Protein AF-A0A7J6PU24-F1 (afdb_monomer)

Secondary structure (DSSP, 8-state):
-EE---TTSTTSTT--BSBPPPPHHHHHHHHHH-TT-EE--BSEEEEEE-TTPPEEPTTS-EESEEEEEEEE-SSHHHHHHHH-SS--GGGTS-SSHHHHHHHHHHHHHHHHHHHTBS--S-TTTS-B-GGGGGGSB-SS--SEEEEE-SSS-TT-EEEETTEEEEE---GGGG-STTS-EEEEEEETTTTEEEEEEE----

pLDDT: mean 81.61, std 10.87, range [47.28, 94.06]

InterPro domains:
  IPR007185 DNA polymerase alpha/delta/epsilon, subunit B [PF04042] (1-149)
  IPR016266 DNA polymerase epsilon, subunit B [PTHR12708] (1-192)

Mean predicted aligned error: 7.75 Å

Radius of gyration: 17.92 Å; Cα contacts (8 Å, |Δi|>4): 345; chains: 1; bounding box: 47×49×43 Å

Organism: Perkinsus olseni (NCBI:txid32597)

Sequence (202 aa):
LVFVPGPEDPAGVGGLLPIPALGDYLTQGIAKKYKGVHMCSNPVRIRMDLGGQVVEEEDGGLSNKADFIAFRSPDVCRKLYSNCIVRQLESADAATREERQRATNREFFRAISRQGHLCPVSQETQPVVWGLDHILQLYSPPNAVFICDHSVTPHEELLDDDMVFCSTGEFKRSLTDDEGFPFYVYRPFARDYRYCVERSNV

Foldseek 3Di:
DEDEDACPDPQNPPQEPFGAFDDCVVCVVVCVVDPPYHGGIAWDKDKDFQPPDWAQDPVRDTDRIAIEIEHHYAALLVQCVVPDPDDDCQLVPDPDPVSSLLVSVQVVVVVCVVVQFQRPHDCVSGNYDPVCRVVRGCVDPGQEYEYAYASHDAPDWDDDNNYTYGYPYDQPPVPPQPFAGWDWDQDRRVSDIDIDGDHPPD

Structure (mmCIF, N/CA/C/O backbone):
data_AF-A0A7J6PU24-F1
#
_entry.id   AF-A0A7J6PU24-F1
#
loop_
_atom_site.group_PDB
_atom_site.id
_atom_site.type_symbol
_atom_site.label_atom_id
_atom_site.label_alt_id
_atom_site.label_comp_id
_atom_site.label_asym_id
_atom_site.label_entity_id
_atom_site.label_seq_id
_atom_site.pdbx_PDB_ins_code
_atom_site.Cartn_x
_atom_site.Cartn_y
_atom_site.Cartn_z
_atom_site.occupancy
_atom_site.B_iso_or_equiv
_atom_site.auth_seq_id
_atom_site.auth_comp_id
_atom_site.auth_asym_id
_atom_site.auth_atom_id
_atom_site.pdbx_PDB_model_num
ATOM 1 N N . LEU A 1 1 ? -15.662 5.325 3.962 1.00 90.44 1 LEU A N 1
ATOM 2 C CA . LEU A 1 1 ? -14.430 6.027 3.530 1.00 90.44 1 LEU A CA 1
ATOM 3 C C . LEU A 1 1 ? -13.278 5.523 4.378 1.00 90.44 1 LEU A C 1
ATOM 5 O O . LEU A 1 1 ? -13.417 5.516 5.595 1.00 90.44 1 LEU A O 1
ATOM 9 N N . VAL A 1 2 ? -12.188 5.085 3.756 1.00 92.44 2 VAL A N 1
ATOM 10 C CA . VAL A 1 2 ? -10.989 4.614 4.461 1.00 92.44 2 VAL A CA 1
ATOM 11 C C . VAL A 1 2 ? -9.854 5.573 4.136 1.00 92.44 2 VAL A C 1
ATOM 13 O O . VAL A 1 2 ? -9.600 5.837 2.965 1.00 92.44 2 VAL A O 1
ATOM 16 N N . PHE A 1 3 ? -9.211 6.114 5.165 1.00 92.75 3 PHE A N 1
ATOM 17 C CA . PHE A 1 3 ? -8.049 6.982 5.023 1.00 92.75 3 PHE A CA 1
ATOM 18 C C . PHE A 1 3 ? -6.797 6.198 5.398 1.00 92.75 3 PHE A C 1
ATOM 20 O O . PHE A 1 3 ? -6.715 5.648 6.498 1.00 92.75 3 PHE A O 1
ATOM 27 N N . VAL A 1 4 ? -5.842 6.162 4.471 1.00 92.88 4 VAL A N 1
ATOM 28 C CA . VAL A 1 4 ? -4.542 5.508 4.635 1.00 92.88 4 VAL A CA 1
ATOM 29 C C . VAL A 1 4 ? -3.474 6.602 4.639 1.00 92.88 4 VAL A C 1
ATOM 31 O O . VAL A 1 4 ? -3.382 7.334 3.652 1.00 92.88 4 VAL A O 1
ATOM 34 N N . PRO A 1 5 ? -2.702 6.756 5.727 1.00 92.88 5 PRO A N 1
ATOM 35 C CA . PRO A 1 5 ? -1.700 7.805 5.836 1.00 92.88 5 PRO A CA 1
ATOM 36 C C . PRO A 1 5 ? -0.516 7.533 4.909 1.00 92.88 5 PRO A C 1
ATOM 38 O O . PRO A 1 5 ? -0.046 6.400 4.770 1.00 92.88 5 PRO A O 1
ATOM 41 N N . GLY A 1 6 ? -0.018 8.593 4.289 1.00 89.25 6 GLY A N 1
ATOM 42 C CA . GLY A 1 6 ? 1.211 8.588 3.522 1.00 89.25 6 GLY A CA 1
ATOM 43 C C . GLY A 1 6 ? 2.463 8.796 4.384 1.00 89.25 6 GLY A C 1
ATOM 44 O O . GLY A 1 6 ? 2.385 9.161 5.555 1.00 89.25 6 GLY A O 1
ATOM 45 N N . PRO A 1 7 ? 3.646 8.603 3.788 1.00 86.62 7 PRO A N 1
ATOM 46 C CA . PRO A 1 7 ? 4.937 8.845 4.440 1.00 86.62 7 PRO A CA 1
ATOM 47 C C . PRO A 1 7 ? 5.204 10.328 4.740 1.00 86.62 7 PRO A C 1
ATOM 49 O O . PRO A 1 7 ? 5.959 10.642 5.652 1.00 86.62 7 PRO A O 1
ATOM 52 N N . GLU A 1 8 ? 4.591 11.240 3.983 1.00 87.69 8 GLU A N 1
ATOM 53 C CA . GLU A 1 8 ? 4.717 12.692 4.177 1.00 87.69 8 GLU A CA 1
ATOM 54 C C . GLU A 1 8 ? 3.701 13.250 5.187 1.00 87.69 8 GLU A C 1
ATOM 56 O O . GLU A 1 8 ? 3.736 14.436 5.516 1.00 87.69 8 GLU A O 1
ATOM 61 N N . ASP A 1 9 ? 2.794 12.410 5.692 1.00 89.44 9 ASP A N 1
ATOM 62 C CA . ASP A 1 9 ? 1.803 12.826 6.678 1.00 89.44 9 ASP A CA 1
ATOM 63 C C . ASP A 1 9 ? 2.418 12.916 8.088 1.00 89.44 9 ASP A C 1
ATOM 65 O O . ASP A 1 9 ? 3.408 12.240 8.381 1.00 89.44 9 ASP A O 1
ATOM 69 N N . PRO A 1 10 ? 1.811 13.674 9.027 1.00 86.31 10 PRO A N 1
ATOM 70 C CA . PRO A 1 10 ? 2.337 13.844 10.388 1.00 86.31 10 PRO A CA 1
ATOM 71 C C . PRO A 1 10 ? 2.569 12.535 11.158 1.00 86.31 10 PRO A C 1
ATOM 73 O O . PRO A 1 10 ? 3.414 12.485 12.047 1.00 86.31 10 PRO A O 1
ATOM 76 N N . ALA A 1 11 ? 1.825 11.478 10.826 1.00 81.94 11 ALA A N 1
ATOM 77 C CA . ALA A 1 11 ? 1.994 10.149 11.410 1.00 81.94 11 ALA A CA 1
ATOM 78 C C . ALA A 1 11 ? 3.189 9.371 10.823 1.00 81.94 11 ALA A C 1
ATOM 80 O O . ALA A 1 11 ? 3.696 8.463 11.475 1.00 81.94 11 ALA A O 1
ATOM 81 N N . GLY A 1 12 ? 3.631 9.714 9.608 1.00 76.00 12 GLY A N 1
ATOM 82 C CA . GLY A 1 12 ? 4.695 9.041 8.854 1.00 76.00 12 GLY A CA 1
ATOM 83 C C . GLY A 1 12 ? 6.089 9.646 9.031 1.00 76.00 12 GLY A C 1
ATOM 84 O O . GLY A 1 12 ? 7.035 9.216 8.367 1.00 76.00 12 GLY A O 1
ATOM 85 N N . VAL A 1 13 ? 6.243 10.633 9.923 1.00 72.88 13 VAL A N 1
ATOM 86 C CA . VAL A 1 13 ? 7.524 11.310 10.164 1.00 72.88 13 VAL A CA 1
ATOM 87 C C . VAL A 1 13 ? 8.593 10.290 10.568 1.00 72.88 13 VAL A C 1
ATOM 89 O O . VAL A 1 13 ? 8.440 9.550 11.536 1.00 72.88 13 VAL A O 1
ATOM 92 N N . GLY A 1 14 ? 9.695 10.263 9.814 1.00 75.38 14 GLY A N 1
ATOM 93 C CA . GLY A 1 14 ? 10.808 9.330 10.020 1.00 75.38 14 GLY A CA 1
ATOM 94 C C . GLY A 1 14 ? 10.776 8.092 9.123 1.00 75.38 14 GLY A C 1
ATOM 95 O O . GLY A 1 14 ? 11.710 7.297 9.176 1.00 75.38 14 GLY A O 1
ATOM 96 N N . GLY A 1 15 ? 9.748 7.929 8.280 1.00 82.88 15 GLY A N 1
ATOM 97 C CA . GLY A 1 15 ? 9.705 6.860 7.282 1.00 82.88 15 GLY A CA 1
ATOM 98 C C . GLY A 1 15 ? 9.691 5.454 7.884 1.00 82.88 15 GLY A C 1
ATOM 99 O O . GLY A 1 15 ? 10.123 4.521 7.222 1.00 82.88 15 GLY A O 1
ATOM 100 N N . LEU A 1 16 ? 9.229 5.300 9.126 1.00 89.44 16 LEU A N 1
ATOM 101 C CA . LEU A 1 16 ? 9.053 4.008 9.786 1.00 89.44 16 LEU A CA 1
ATOM 102 C C . LEU A 1 16 ? 7.782 3.327 9.275 1.00 89.44 16 LEU A C 1
ATOM 104 O O . LEU A 1 16 ? 6.726 3.952 9.197 1.00 89.44 16 LEU A O 1
ATOM 108 N N . LEU A 1 17 ? 7.873 2.035 8.965 1.00 91.31 17 LEU A N 1
ATOM 109 C CA . LEU A 1 17 ? 6.707 1.196 8.684 1.00 91.31 17 LEU A CA 1
ATOM 110 C C . LEU A 1 17 ? 6.463 0.223 9.846 1.00 91.31 17 LEU A C 1
ATOM 112 O O . LEU A 1 17 ? 7.430 -0.270 10.426 1.00 91.31 17 LEU A O 1
ATOM 116 N N . PRO A 1 18 ? 5.210 -0.128 10.169 1.00 92.94 18 PRO A N 1
ATOM 117 C CA . PRO A 1 18 ? 3.952 0.463 9.698 1.00 92.94 18 PRO A CA 1
ATOM 118 C C . PRO A 1 18 ? 3.706 1.881 10.238 1.00 92.94 18 PRO A C 1
ATOM 120 O O . PRO A 1 18 ? 4.093 2.200 11.362 1.00 92.94 18 PRO A O 1
ATOM 123 N N . ILE A 1 19 ? 3.013 2.716 9.462 1.00 92.62 19 ILE A N 1
ATOM 124 C CA . ILE A 1 19 ? 2.616 4.070 9.879 1.00 92.62 19 ILE A CA 1
ATOM 125 C C . ILE A 1 19 ? 1.289 3.976 10.649 1.00 92.62 19 ILE A C 1
ATOM 127 O O . ILE A 1 19 ? 0.338 3.365 10.144 1.00 92.62 19 ILE A O 1
ATOM 131 N N . PRO A 1 20 ? 1.184 4.563 11.856 1.00 92.06 20 PRO A N 1
ATOM 132 C CA . PRO A 1 20 ? -0.056 4.564 12.623 1.00 92.06 20 PRO A CA 1
ATOM 133 C C . PRO A 1 20 ? -1.130 5.437 11.963 1.00 92.06 20 PRO A C 1
ATOM 135 O O . PRO A 1 20 ? -0.840 6.304 11.142 1.00 92.06 20 PRO A O 1
ATOM 138 N N . ALA A 1 21 ? -2.388 5.234 12.354 1.00 93.00 21 ALA A N 1
ATOM 139 C CA . ALA A 1 21 ? -3.483 6.084 11.899 1.00 93.00 21 ALA A CA 1
ATOM 140 C C . ALA A 1 21 ? -3.281 7.551 12.315 1.00 93.00 21 ALA A C 1
ATOM 142 O O . ALA A 1 21 ? -2.662 7.853 13.338 1.00 93.00 21 ALA A O 1
ATOM 143 N N . LEU A 1 22 ? -3.847 8.469 11.530 1.00 91.88 22 LEU A N 1
ATOM 144 C CA . LEU A 1 22 ? -3.848 9.892 11.862 1.00 91.88 22 LEU A CA 1
ATOM 145 C C . LEU A 1 22 ? -4.565 10.131 13.196 1.00 91.88 22 LEU A C 1
ATOM 147 O O . LEU A 1 22 ? -5.668 9.631 13.416 1.00 91.88 22 LEU A O 1
ATOM 151 N N . GLY A 1 23 ? -3.939 10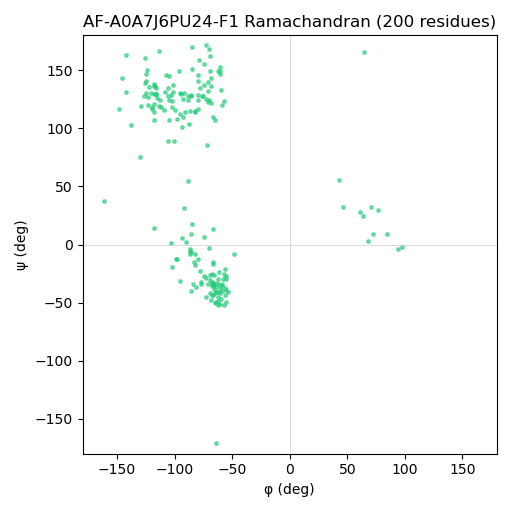.926 14.065 1.00 89.81 23 GLY A N 1
ATOM 152 C CA . GLY A 1 23 ? -4.465 11.207 15.396 1.00 89.81 23 GLY A CA 1
ATOM 153 C C . GLY A 1 23 ? -5.812 11.931 15.370 1.00 89.81 23 GLY A C 1
ATOM 154 O O . GLY A 1 23 ? -6.079 12.760 14.496 1.00 89.81 23 GLY A O 1
ATOM 155 N N . ASP A 1 24 ? -6.630 11.669 16.391 1.00 89.12 24 ASP A N 1
ATOM 156 C CA . ASP A 1 24 ? -7.993 12.201 16.511 1.00 89.12 24 ASP A CA 1
ATOM 157 C C . ASP A 1 24 ? -8.060 13.726 16.422 1.00 89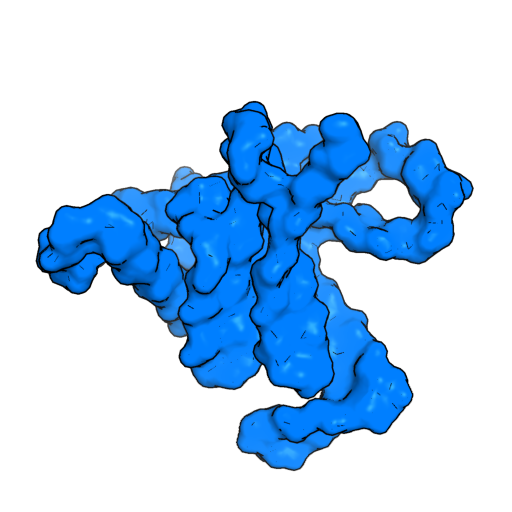.12 24 ASP A C 1
ATOM 159 O O . ASP A 1 24 ? -9.044 14.272 15.930 1.00 89.12 24 ASP A O 1
ATOM 163 N N . TYR A 1 25 ? -7.003 14.429 16.841 1.00 90.75 25 TYR A N 1
ATOM 164 C CA . TYR A 1 25 ? -6.944 15.889 16.774 1.00 90.75 25 TYR A CA 1
ATOM 165 C C . TYR A 1 25 ? -7.115 16.424 15.338 1.00 90.75 25 TYR A C 1
ATOM 167 O O . TYR A 1 25 ? -7.731 17.472 15.152 1.00 90.75 25 TYR A O 1
ATOM 175 N N . LEU A 1 26 ? -6.615 15.700 14.327 1.00 88.81 26 LEU A N 1
ATOM 176 C CA . LEU A 1 26 ? -6.752 16.063 12.911 1.00 88.81 26 LEU A CA 1
ATOM 177 C C . LEU A 1 26 ? -8.082 15.590 12.327 1.00 88.81 26 LEU A C 1
ATOM 179 O O . LEU A 1 26 ? -8.660 16.237 11.454 1.00 88.81 26 LEU A O 1
ATOM 183 N N . THR A 1 27 ? -8.567 14.442 12.788 1.00 90.25 27 THR A N 1
ATOM 184 C CA . THR A 1 27 ? -9.632 13.694 12.113 1.00 90.25 27 THR A CA 1
ATOM 185 C C . THR A 1 27 ? -11.012 13.950 12.720 1.00 90.25 27 THR A C 1
ATOM 187 O O . THR A 1 27 ? -12.025 13.668 12.073 1.00 90.25 27 THR A O 1
ATOM 190 N N . GLN A 1 28 ? -11.089 14.574 13.906 1.00 90.31 28 GLN A N 1
ATOM 191 C CA . GLN A 1 28 ? -12.338 14.793 14.645 1.00 90.31 28 GLN A CA 1
ATOM 192 C C . GLN A 1 28 ? -13.408 15.534 13.832 1.00 90.31 28 GLN A C 1
ATOM 194 O O . GLN A 1 28 ? -14.593 15.212 13.927 1.00 90.31 28 GLN A O 1
ATOM 199 N N . GLY A 1 29 ? -13.008 16.532 13.038 1.00 92.19 29 GLY A N 1
ATOM 200 C CA . GLY A 1 29 ? -13.936 17.309 12.212 1.00 92.19 29 GLY A CA 1
ATOM 201 C C . GLY A 1 29 ? -14.598 16.464 11.121 1.00 92.19 29 GLY A C 1
ATOM 202 O O . GLY A 1 29 ? -15.808 16.548 10.912 1.00 92.19 29 GLY A O 1
ATOM 203 N N . ILE A 1 30 ? -13.820 15.598 10.468 1.00 90.62 30 ILE A N 1
ATOM 204 C CA . ILE A 1 30 ? -14.295 14.708 9.400 1.00 90.62 30 ILE A CA 1
ATOM 205 C C . ILE A 1 30 ? -15.147 13.584 9.993 1.00 90.62 30 ILE A C 1
ATOM 207 O O . ILE A 1 30 ? -16.240 13.319 9.493 1.00 90.62 30 ILE A O 1
ATOM 211 N N . ALA A 1 31 ? -14.685 12.979 11.090 1.00 89.38 31 ALA A N 1
ATOM 212 C CA . ALA A 1 31 ? -15.388 11.901 11.780 1.00 89.38 31 ALA A CA 1
ATOM 213 C C . ALA A 1 31 ? -16.760 12.341 12.321 1.00 89.38 31 ALA A C 1
ATOM 215 O O . ALA A 1 31 ? -17.715 11.570 12.291 1.00 89.38 31 ALA A O 1
ATOM 216 N N . LYS A 1 32 ? -16.894 13.599 12.771 1.00 91.88 32 LYS A N 1
ATOM 217 C CA . LYS A 1 32 ? -18.187 14.169 13.190 1.00 91.88 32 LYS A CA 1
ATOM 218 C C . LYS A 1 32 ? -19.131 14.423 12.012 1.00 91.88 32 LYS A C 1
ATOM 220 O O . LYS A 1 32 ? -20.343 14.313 12.174 1.00 91.88 32 LYS A O 1
ATOM 225 N N . LYS A 1 33 ? -18.593 14.791 10.845 1.00 94.00 33 LYS A N 1
ATOM 226 C CA . LYS A 1 33 ? -19.387 15.176 9.669 1.00 94.00 33 LYS A CA 1
ATOM 227 C C . LYS A 1 33 ? -19.907 13.974 8.879 1.00 94.00 33 LYS A C 1
ATOM 229 O O . LYS A 1 33 ? -21.022 14.031 8.368 1.00 94.00 33 LYS A O 1
ATOM 234 N N . TYR A 1 34 ? -19.128 12.898 8.780 1.00 92.56 34 TYR A N 1
ATOM 235 C CA . TYR A 1 34 ? -19.460 11.741 7.950 1.00 92.56 34 TYR A CA 1
ATOM 236 C C . TYR A 1 34 ? -19.454 10.446 8.763 1.00 92.56 34 TYR A C 1
ATOM 238 O O . TYR A 1 34 ? -18.491 10.132 9.459 1.00 92.56 34 TYR A O 1
ATOM 246 N N . LYS A 1 35 ? -20.523 9.654 8.632 1.00 89.56 35 LYS A N 1
ATOM 247 C CA . LYS A 1 35 ? -20.597 8.302 9.204 1.00 89.56 35 LYS A CA 1
ATOM 248 C C . LYS A 1 35 ? -19.842 7.312 8.309 1.00 89.56 35 LYS A C 1
ATOM 250 O O . LYS A 1 35 ? -19.849 7.459 7.090 1.00 89.56 35 LYS A O 1
ATOM 255 N N . GLY A 1 36 ? -19.209 6.299 8.905 1.00 86.81 36 GLY A N 1
ATOM 256 C CA . GLY A 1 36 ? -18.465 5.271 8.158 1.00 86.81 36 GLY A CA 1
ATOM 257 C C . GLY A 1 36 ? -17.097 5.735 7.643 1.00 86.81 36 GLY A C 1
ATOM 258 O O . GLY A 1 36 ? -16.641 5.294 6.584 1.00 86.81 36 GLY A O 1
ATOM 259 N N . VAL A 1 37 ? -16.465 6.671 8.354 1.00 91.25 37 VAL A N 1
ATOM 260 C CA . VAL A 1 37 ? -15.078 7.082 8.126 1.00 91.25 37 VAL A CA 1
ATOM 261 C C . VAL A 1 37 ? -14.162 6.258 9.027 1.00 91.25 37 VAL A C 1
ATOM 263 O O . VAL A 1 37 ? -14.344 6.249 10.242 1.00 91.25 37 VAL A O 1
ATOM 266 N N . HIS A 1 38 ? -13.171 5.598 8.435 1.00 91.50 38 HIS A N 1
ATOM 267 C CA . HIS A 1 38 ? -12.167 4.810 9.141 1.00 91.50 38 HIS A CA 1
ATOM 268 C C . HIS A 1 38 ? -10.786 5.414 8.891 1.00 91.50 38 HIS A C 1
ATOM 270 O O . HIS A 1 38 ? -10.360 5.540 7.743 1.00 91.50 38 HIS A O 1
ATOM 276 N N . MET A 1 39 ? -10.112 5.811 9.968 1.00 93.06 39 MET A N 1
ATOM 277 C CA . MET A 1 39 ? -8.709 6.223 9.951 1.00 93.06 39 MET A CA 1
ATOM 278 C C . MET A 1 39 ? -7.876 4.977 10.226 1.00 93.06 39 MET A C 1
ATOM 280 O O . MET A 1 39 ? -7.994 4.390 11.301 1.00 93.06 39 MET A O 1
ATOM 284 N N . CYS A 1 40 ? -7.099 4.533 9.244 1.00 92.94 40 CYS A N 1
ATOM 285 C CA . CYS A 1 40 ? -6.376 3.267 9.305 1.00 92.94 40 CYS A CA 1
ATOM 286 C C . CYS A 1 40 ? -4.862 3.488 9.339 1.00 92.94 40 CYS A C 1
ATOM 288 O O . CYS A 1 40 ? -4.377 4.586 9.085 1.00 92.94 40 CYS A O 1
ATOM 290 N N . SER A 1 41 ? -4.121 2.435 9.677 1.00 92.88 41 SER A N 1
ATOM 291 C CA . SER A 1 41 ? -2.670 2.391 9.513 1.00 92.88 41 SER A CA 1
ATOM 292 C C . SER A 1 41 ? -2.286 2.254 8.040 1.00 92.88 41 SER A C 1
ATOM 294 O O . SER A 1 41 ? -3.127 1.991 7.180 1.00 92.88 41 SER A O 1
ATOM 296 N N . ASN A 1 42 ? -0.997 2.384 7.758 1.00 93.06 42 ASN A N 1
ATOM 297 C CA . ASN A 1 42 ? -0.422 2.029 6.472 1.00 93.06 42 ASN A CA 1
ATOM 298 C C . ASN A 1 42 ? 0.709 0.998 6.676 1.00 93.06 42 ASN A C 1
ATOM 300 O O . ASN A 1 42 ? 1.678 1.303 7.377 1.00 93.06 42 ASN A O 1
ATOM 304 N N . PRO A 1 43 ? 0.607 -0.209 6.094 1.00 93.69 43 PRO A N 1
ATOM 305 C CA . PRO A 1 43 ? -0.488 -0.686 5.242 1.00 93.69 43 PRO A CA 1
ATOM 306 C C . PRO A 1 43 ? -1.794 -0.921 6.019 1.00 93.69 43 PRO A C 1
ATOM 308 O O . PRO A 1 43 ? -1.823 -0.959 7.255 1.00 93.69 43 PRO A O 1
ATOM 311 N N . VAL A 1 44 ? -2.879 -1.113 5.269 1.00 93.25 44 VAL A N 1
ATOM 312 C CA . VAL A 1 44 ? -4.172 -1.573 5.786 1.00 93.25 44 VAL A CA 1
ATOM 313 C C . VAL A 1 44 ? -4.632 -2.806 5.015 1.00 93.25 44 VAL A C 1
ATOM 315 O O . VAL A 1 44 ? -4.529 -2.850 3.790 1.00 93.25 44 VAL A O 1
ATOM 318 N N . ARG A 1 45 ? -5.184 -3.789 5.733 1.00 92.50 45 ARG A N 1
ATOM 319 C CA . ARG A 1 45 ? -5.919 -4.915 5.150 1.00 92.50 45 ARG A CA 1
ATOM 320 C C . ARG A 1 45 ? -7.415 -4.680 5.326 1.00 92.50 45 ARG A C 1
ATOM 322 O O . ARG A 1 45 ? -7.889 -4.477 6.442 1.00 92.50 45 ARG A O 1
ATOM 329 N N . ILE A 1 46 ? -8.151 -4.689 4.225 1.00 91.38 46 ILE A N 1
ATOM 330 C CA . ILE A 1 46 ? -9.588 -4.437 4.169 1.00 91.38 46 ILE A CA 1
ATOM 331 C C . ILE A 1 46 ? -10.268 -5.740 3.778 1.00 91.38 46 ILE A C 1
ATOM 333 O O . ILE A 1 46 ? -10.036 -6.257 2.692 1.00 91.38 46 ILE A O 1
ATOM 337 N N . ARG A 1 47 ? -11.126 -6.247 4.659 1.00 89.75 47 ARG A N 1
ATOM 338 C CA . ARG A 1 47 ? -11.980 -7.403 4.388 1.00 89.75 47 ARG A CA 1
ATOM 339 C C . ARG A 1 47 ? -13.388 -6.923 4.088 1.00 89.75 47 ARG A C 1
ATOM 341 O O . ARG A 1 47 ? -14.022 -6.311 4.948 1.00 89.75 47 ARG A O 1
ATOM 348 N N . MET A 1 48 ? -13.868 -7.205 2.887 1.00 86.81 48 MET A N 1
ATOM 349 C CA . MET A 1 48 ? -15.206 -6.849 2.435 1.00 86.81 48 MET A CA 1
ATOM 350 C C . MET A 1 48 ? -16.074 -8.101 2.337 1.00 86.81 48 MET A C 1
ATOM 352 O O . MET A 1 48 ? -15.665 -9.099 1.753 1.00 86.81 48 MET A O 1
ATOM 356 N N . ASP A 1 49 ? -17.274 -8.044 2.911 1.00 84.94 49 ASP A N 1
ATOM 357 C CA . ASP A 1 49 ? -18.306 -9.059 2.698 1.00 84.94 49 ASP A CA 1
ATOM 358 C C . ASP A 1 49 ? -19.090 -8.707 1.427 1.00 84.94 49 ASP A C 1
ATOM 360 O O . ASP A 1 49 ? -19.552 -7.573 1.272 1.00 84.94 49 ASP A O 1
ATOM 364 N N . LEU A 1 50 ? -19.216 -9.666 0.513 1.00 81.00 50 LEU A N 1
ATOM 365 C CA . LEU A 1 50 ? -19.912 -9.517 -0.765 1.00 81.00 50 LEU A CA 1
ATOM 366 C C . LEU A 1 50 ? -21.425 -9.774 -0.650 1.00 81.00 50 LEU A C 1
ATOM 368 O O . LEU A 1 50 ? -22.127 -9.826 -1.658 1.00 81.00 50 LEU A O 1
ATOM 372 N N . GLY A 1 51 ? -21.959 -9.908 0.569 1.00 69.19 51 GLY A N 1
ATOM 373 C CA . GLY A 1 51 ? -23.403 -9.870 0.815 1.00 69.19 51 GLY A CA 1
ATOM 374 C C . GLY A 1 51 ? -24.152 -11.095 0.287 1.00 69.19 51 GLY A C 1
ATOM 375 O O . GLY A 1 51 ? -25.300 -10.980 -0.136 1.00 69.19 51 GLY A O 1
ATOM 376 N N . GLY A 1 52 ? -23.502 -12.263 0.299 1.00 65.12 52 GLY A N 1
ATOM 377 C CA . GLY A 1 52 ? -24.076 -13.541 -0.142 1.00 65.12 52 GLY A CA 1
ATOM 378 C C . GLY A 1 52 ? -23.796 -13.903 -1.602 1.00 65.12 52 GLY A C 1
ATOM 379 O O . GLY A 1 52 ? -24.140 -15.005 -2.024 1.00 65.12 52 GLY A O 1
ATOM 380 N N . GLN A 1 53 ? -23.144 -13.021 -2.363 1.00 59.59 53 GLN A N 1
ATOM 381 C CA . GLN A 1 53 ? -22.521 -13.403 -3.628 1.00 59.59 53 GLN A CA 1
ATOM 382 C C . GLN A 1 53 ? -21.232 -14.158 -3.330 1.00 59.59 53 GLN A C 1
ATOM 384 O O . GLN A 1 53 ? -20.404 -13.693 -2.546 1.00 59.59 53 GLN A O 1
ATOM 389 N N . VAL A 1 54 ? -21.094 -15.336 -3.929 1.00 63.34 54 VAL A N 1
ATOM 390 C CA . VAL A 1 54 ? -19.942 -16.196 -3.702 1.00 63.34 54 VAL A CA 1
ATOM 391 C C . VAL A 1 54 ? -18.999 -16.087 -4.885 1.00 63.34 54 VAL A C 1
ATOM 393 O O . VAL A 1 54 ? -19.434 -16.200 -6.031 1.00 63.34 54 VAL A O 1
ATOM 396 N N . VAL A 1 55 ? -17.732 -15.818 -4.594 1.00 66.31 55 VAL A N 1
ATOM 397 C CA . VAL A 1 55 ? -16.649 -15.849 -5.573 1.00 66.31 55 VAL A CA 1
ATOM 398 C C . VAL A 1 55 ? -16.001 -17.222 -5.465 1.00 66.31 55 VAL A C 1
ATOM 400 O O . VAL A 1 55 ? -15.712 -17.689 -4.360 1.00 66.31 55 VAL A O 1
ATOM 403 N N . GLU A 1 56 ? -15.830 -17.882 -6.606 1.00 65.06 56 GLU A N 1
ATOM 404 C CA . GLU A 1 56 ? -15.047 -19.111 -6.684 1.00 65.06 56 GLU A CA 1
ATOM 405 C C . GLU A 1 56 ? -13.568 -18.748 -6.498 1.00 65.06 56 GLU A C 1
ATOM 407 O O . GLU A 1 56 ? -13.029 -17.889 -7.200 1.00 65.06 56 GLU A O 1
ATOM 412 N N . GLU A 1 57 ? -12.936 -19.346 -5.495 1.00 67.12 57 GLU A N 1
ATOM 413 C CA . GLU A 1 57 ? -11.483 -19.345 -5.329 1.00 67.12 57 GLU A CA 1
ATOM 414 C C . GLU A 1 57 ? -10.886 -20.487 -6.166 1.00 67.12 57 GLU A C 1
ATOM 416 O O . GLU A 1 57 ? -11.541 -21.515 -6.367 1.00 67.12 57 GLU A O 1
ATOM 421 N N . GLU A 1 58 ? -9.646 -20.336 -6.644 1.00 59.91 58 GLU A N 1
ATOM 422 C CA . GLU A 1 58 ? -8.970 -21.360 -7.460 1.00 59.91 58 GLU A CA 1
ATOM 423 C C . GLU A 1 58 ? -8.862 -22.731 -6.763 1.00 59.91 58 GLU A C 1
ATOM 425 O O . GLU A 1 58 ? -8.893 -23.767 -7.428 1.00 59.91 58 GLU A O 1
ATOM 430 N N . ASP A 1 59 ? -8.866 -22.763 -5.426 1.00 62.94 59 ASP A N 1
ATOM 431 C CA . ASP A 1 59 ? -8.877 -23.994 -4.622 1.00 62.94 59 ASP A CA 1
ATOM 432 C C . ASP A 1 59 ? -10.246 -24.719 -4.603 1.00 62.94 59 ASP A C 1
ATOM 434 O O . ASP A 1 59 ? -10.449 -25.679 -3.852 1.00 62.94 59 ASP A O 1
ATOM 438 N N . GLY A 1 60 ? -11.226 -24.264 -5.395 1.00 61.78 60 GLY A N 1
ATOM 439 C CA . GLY A 1 60 ? -12.604 -24.774 -5.384 1.00 61.78 60 GLY A CA 1
ATOM 440 C C . GLY A 1 60 ? -13.395 -24.358 -4.137 1.00 61.78 60 GLY A C 1
ATOM 441 O O . GLY A 1 60 ? -14.497 -24.858 -3.891 1.00 61.78 60 GLY A O 1
ATOM 442 N N . GLY A 1 61 ? -12.825 -23.453 -3.338 1.00 64.69 61 GLY A N 1
ATOM 443 C CA . GLY A 1 61 ? -13.462 -22.821 -2.195 1.00 64.69 61 GLY A CA 1
ATOM 444 C C . GLY A 1 61 ? -14.477 -21.778 -2.647 1.00 64.69 61 GLY A C 1
ATOM 445 O O . GLY A 1 61 ? -14.236 -20.990 -3.555 1.00 64.69 61 GLY A O 1
ATOM 446 N N . LEU A 1 62 ? -15.637 -21.767 -2.002 1.00 66.81 62 LEU A N 1
ATOM 447 C CA . LEU A 1 62 ? -16.653 -20.744 -2.203 1.00 66.81 62 LEU A CA 1
ATOM 448 C C . LEU A 1 62 ? -16.499 -19.713 -1.079 1.00 66.81 62 LEU A C 1
ATOM 450 O O . LEU A 1 62 ? -16.816 -20.010 0.075 1.00 66.81 62 LEU A O 1
ATOM 454 N N . SER A 1 63 ? -15.999 -18.519 -1.406 1.00 71.88 63 SER A N 1
ATOM 455 C CA . SER A 1 63 ? -15.791 -17.446 -0.431 1.00 71.88 63 SER A CA 1
ATOM 456 C C . SER A 1 63 ? -16.670 -16.237 -0.726 1.00 71.88 63 SER A C 1
ATOM 458 O O . SER A 1 63 ? -16.731 -15.702 -1.831 1.00 71.88 63 SER A O 1
ATOM 460 N N . ASN A 1 64 ? -17.375 -15.784 0.306 1.00 78.25 64 ASN A N 1
ATOM 461 C CA . ASN A 1 64 ? -18.231 -14.598 0.275 1.00 78.25 64 ASN A CA 1
ATOM 462 C C . ASN A 1 64 ? -17.436 -13.339 0.662 1.00 78.25 64 ASN A C 1
ATOM 464 O O . ASN A 1 64 ? -18.012 -12.263 0.833 1.00 78.25 64 ASN A O 1
ATOM 468 N N . LYS A 1 65 ? -16.131 -13.482 0.911 1.00 82.06 65 LYS A N 1
ATOM 469 C CA . LYS A 1 65 ? -15.282 -12.436 1.471 1.00 82.06 65 LYS A CA 1
ATOM 470 C C . LYS A 1 65 ? -14.144 -12.156 0.514 1.00 82.06 65 LYS A C 1
ATOM 472 O O . LYS A 1 65 ? -13.513 -13.081 0.023 1.00 82.06 65 LYS A O 1
ATOM 477 N N . ALA A 1 66 ? -13.874 -10.877 0.309 1.00 85.56 66 ALA A N 1
ATOM 478 C CA . ALA A 1 66 ? -12.739 -10.432 -0.471 1.00 85.56 66 ALA A CA 1
ATOM 479 C C . ALA A 1 66 ? -11.794 -9.618 0.416 1.00 85.56 66 ALA A C 1
ATOM 481 O O . ALA A 1 66 ? -12.223 -8.700 1.125 1.00 85.56 66 ALA A O 1
ATOM 482 N N . ASP A 1 67 ? -10.518 -9.983 0.385 1.00 87.88 67 ASP A N 1
ATOM 483 C CA . ASP A 1 67 ? -9.458 -9.350 1.156 1.00 87.88 67 ASP A CA 1
ATOM 484 C C . ASP A 1 67 ? -8.584 -8.494 0.238 1.00 87.88 67 ASP A C 1
ATOM 486 O O . ASP A 1 67 ? -8.054 -8.961 -0.769 1.00 87.88 67 ASP A O 1
ATOM 490 N N . PHE A 1 68 ? -8.393 -7.238 0.628 1.00 90.06 68 PHE A N 1
ATOM 491 C CA . PHE A 1 68 ? -7.568 -6.272 -0.086 1.00 90.06 68 PHE A CA 1
ATOM 492 C C . PHE A 1 68 ? -6.495 -5.716 0.822 1.00 90.06 68 PHE A C 1
ATOM 494 O O . PHE A 1 68 ? -6.712 -5.548 2.023 1.00 90.06 68 PHE A O 1
ATOM 501 N N . ILE A 1 69 ? -5.363 -5.353 0.242 1.00 92.31 69 ILE A N 1
ATOM 502 C CA . ILE A 1 69 ? -4.321 -4.619 0.948 1.00 92.31 69 ILE A CA 1
ATOM 503 C C . ILE A 1 69 ? -4.092 -3.304 0.227 1.00 92.31 69 ILE A C 1
ATOM 505 O O . ILE A 1 69 ? -3.916 -3.288 -0.984 1.00 92.31 69 ILE A O 1
ATOM 509 N N . ALA A 1 70 ? -4.094 -2.203 0.971 1.00 92.31 70 ALA A N 1
ATOM 510 C CA . ALA A 1 70 ? -3.668 -0.910 0.463 1.00 92.31 70 ALA A CA 1
ATOM 511 C C . ALA A 1 70 ? -2.376 -0.506 1.168 1.00 92.31 70 ALA A C 1
ATOM 513 O O . ALA A 1 70 ? -2.310 -0.464 2.402 1.00 92.31 70 ALA A O 1
ATOM 514 N N . PHE A 1 71 ? -1.351 -0.222 0.374 1.00 92.38 71 PHE A N 1
ATOM 515 C CA . PHE A 1 71 ? -0.028 0.136 0.853 1.00 92.38 71 PHE A CA 1
ATOM 516 C C . PHE A 1 71 ? 0.448 1.411 0.171 1.00 92.38 71 PHE A C 1
ATOM 518 O O . PHE A 1 71 ? 0.593 1.470 -1.049 1.00 92.38 71 PHE A O 1
ATOM 525 N N . ARG A 1 72 ? 0.698 2.445 0.976 1.00 90.31 72 ARG A N 1
ATOM 526 C CA . ARG A 1 72 ? 1.158 3.750 0.507 1.00 90.31 72 ARG A CA 1
ATOM 527 C C . ARG A 1 72 ? 2.632 3.933 0.843 1.00 90.31 72 ARG A C 1
ATOM 529 O O . ARG A 1 72 ? 2.972 4.470 1.893 1.00 90.31 72 ARG A O 1
ATOM 536 N N . SER A 1 73 ? 3.521 3.508 -0.043 1.00 83.00 73 SER A N 1
ATOM 537 C CA . SER A 1 73 ? 4.956 3.760 0.102 1.00 83.00 73 SER A CA 1
ATOM 538 C C . SER A 1 73 ? 5.408 4.989 -0.687 1.00 83.00 73 SER A C 1
ATOM 540 O O . SER A 1 73 ? 4.851 5.273 -1.745 1.00 83.00 73 SER A O 1
ATOM 542 N N . PRO A 1 74 ? 6.435 5.720 -0.219 1.00 75.62 74 PRO A N 1
ATOM 543 C CA . PRO A 1 74 ? 7.018 6.802 -1.006 1.00 75.62 74 PRO A CA 1
ATOM 544 C C . PRO A 1 74 ? 7.762 6.270 -2.236 1.00 75.62 74 PRO A C 1
ATOM 546 O O . PRO A 1 74 ? 7.587 6.809 -3.324 1.00 75.62 74 PRO A O 1
ATOM 549 N N . ASP A 1 75 ? 8.611 5.256 -2.042 1.00 85.12 75 ASP A N 1
ATOM 550 C CA . ASP A 1 75 ? 9.632 4.863 -3.016 1.00 85.12 75 ASP A CA 1
ATOM 551 C C . ASP A 1 75 ? 10.164 3.427 -2.803 1.00 85.12 75 ASP A C 1
ATOM 553 O O . ASP A 1 75 ? 11.357 3.163 -2.976 1.00 85.12 75 ASP A O 1
ATOM 557 N N . VAL A 1 76 ? 9.309 2.472 -2.417 1.00 87.19 76 VAL A N 1
ATOM 558 C CA . VAL A 1 76 ? 9.745 1.084 -2.145 1.00 87.19 76 VAL A CA 1
ATOM 559 C C . VAL A 1 76 ? 10.236 0.404 -3.420 1.00 87.19 76 VAL A C 1
ATOM 561 O O . VAL A 1 76 ? 11.256 -0.286 -3.378 1.00 87.19 76 VAL A O 1
ATOM 564 N N . CYS A 1 77 ? 9.594 0.657 -4.564 1.00 87.81 77 CYS A N 1
ATOM 565 C CA . CYS A 1 77 ? 10.075 0.149 -5.850 1.00 87.81 77 CYS A CA 1
ATOM 566 C C . CYS A 1 77 ? 11.486 0.684 -6.151 1.00 87.81 77 CYS A C 1
ATOM 568 O O . CYS A 1 77 ? 12.423 -0.092 -6.350 1.00 87.81 77 CYS A O 1
ATOM 570 N N . ARG A 1 78 ? 11.699 2.003 -6.057 1.00 88.31 78 ARG A N 1
ATOM 571 C CA . ARG A 1 78 ? 13.031 2.611 -6.234 1.00 88.31 78 ARG A CA 1
ATOM 572 C C . ARG A 1 78 ? 14.082 2.034 -5.274 1.00 88.31 78 ARG A C 1
ATOM 574 O O . ARG A 1 78 ? 15.199 1.763 -5.713 1.00 88.31 78 ARG A O 1
ATOM 581 N N . LYS A 1 79 ? 13.740 1.853 -3.995 1.00 89.56 79 LYS A N 1
ATOM 582 C CA . LYS A 1 79 ? 14.629 1.290 -2.960 1.00 89.56 79 LYS A CA 1
ATOM 583 C C . LYS A 1 79 ? 15.013 -0.157 -3.235 1.00 89.56 79 LYS A C 1
ATOM 585 O O . LYS A 1 79 ? 16.151 -0.550 -2.974 1.00 89.56 79 LYS A O 1
ATOM 590 N N . LEU A 1 80 ? 14.088 -0.942 -3.780 1.00 88.81 80 LEU A N 1
ATOM 591 C CA . LEU A 1 80 ? 14.380 -2.293 -4.236 1.00 88.81 80 LEU A CA 1
ATOM 592 C C . LEU A 1 80 ? 15.416 -2.239 -5.366 1.00 88.81 80 LEU A C 1
ATOM 594 O O . LEU A 1 80 ? 16.486 -2.829 -5.246 1.00 88.81 80 LEU A O 1
ATOM 598 N N . TYR A 1 81 ? 15.162 -1.422 -6.392 1.00 85.62 81 TYR A N 1
ATOM 599 C CA . TYR A 1 81 ? 16.040 -1.286 -7.558 1.00 85.62 81 TYR A CA 1
ATOM 600 C C . TYR A 1 81 ? 17.433 -0.736 -7.262 1.00 85.62 81 TYR A C 1
ATOM 602 O O . TYR A 1 81 ? 18.397 -1.126 -7.926 1.00 85.62 81 TYR A O 1
ATOM 610 N N . SER A 1 82 ? 17.572 0.161 -6.282 1.00 85.88 82 SER A N 1
ATOM 611 C CA . SER A 1 82 ? 18.889 0.653 -5.866 1.00 85.88 82 SER A CA 1
ATOM 612 C C . SER A 1 82 ? 19.729 -0.416 -5.168 1.00 85.88 82 SER A C 1
ATOM 614 O O . SER A 1 82 ? 20.952 -0.341 -5.231 1.00 85.88 82 SER A O 1
ATOM 616 N N . ASN A 1 83 ? 19.083 -1.408 -4.548 1.00 87.50 83 ASN A N 1
ATOM 617 C CA . ASN A 1 83 ? 19.725 -2.491 -3.801 1.00 87.50 83 ASN A CA 1
ATOM 618 C C . ASN A 1 83 ? 19.767 -3.826 -4.568 1.00 87.50 83 ASN A C 1
ATOM 620 O O . ASN A 1 83 ? 20.266 -4.825 -4.050 1.00 87.50 83 ASN A O 1
ATOM 624 N N . CYS A 1 84 ? 19.266 -3.870 -5.804 1.00 84.12 84 CYS A N 1
ATOM 625 C CA . CYS A 1 84 ? 19.379 -5.049 -6.653 1.00 84.12 84 CYS A CA 1
ATOM 626 C C . CYS A 1 84 ? 20.839 -5.276 -7.076 1.00 84.12 84 CYS A C 1
ATOM 628 O O . CYS A 1 84 ? 21.436 -4.436 -7.749 1.00 84.12 84 CYS A O 1
ATOM 630 N N . ILE A 1 85 ? 21.387 -6.452 -6.750 1.00 84.25 85 ILE A N 1
ATOM 631 C CA . ILE A 1 85 ? 22.730 -6.879 -7.188 1.00 84.25 85 ILE A CA 1
ATOM 632 C C . ILE A 1 85 ? 22.759 -7.078 -8.709 1.00 84.25 85 ILE A C 1
ATOM 634 O O . ILE A 1 85 ? 23.690 -6.650 -9.388 1.00 84.25 85 ILE A O 1
ATOM 638 N N . VAL A 1 86 ? 21.721 -7.722 -9.246 1.00 82.44 86 VAL A N 1
ATOM 639 C CA . VAL A 1 86 ? 21.575 -7.994 -10.676 1.00 82.44 86 VAL A CA 1
ATOM 640 C C . VAL A 1 86 ? 20.459 -7.114 -11.214 1.00 82.44 86 VAL A C 1
ATOM 642 O O . VAL A 1 86 ? 19.299 -7.272 -10.835 1.00 82.44 86 VAL A O 1
ATOM 645 N N . ARG A 1 87 ? 20.798 -6.188 -12.113 1.00 70.75 87 ARG A N 1
ATOM 646 C CA . ARG A 1 87 ? 19.788 -5.487 -12.913 1.00 70.75 87 ARG A CA 1
ATOM 647 C C . ARG A 1 87 ? 19.367 -6.407 -14.049 1.00 70.75 87 ARG A C 1
ATOM 649 O O . ARG A 1 87 ? 20.220 -6.884 -14.793 1.00 70.75 87 ARG A O 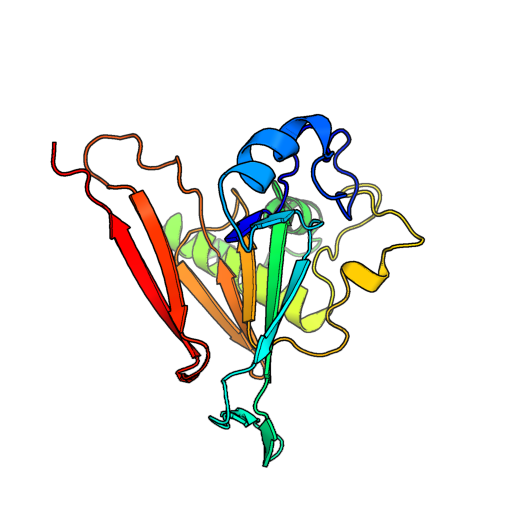1
ATOM 656 N N . GLN A 1 88 ? 18.071 -6.682 -14.158 1.00 67.06 88 GLN A N 1
ATOM 657 C CA . GLN A 1 88 ? 17.569 -7.582 -15.189 1.00 67.06 88 GLN A CA 1
ATOM 658 C C . GLN A 1 88 ? 17.716 -6.966 -16.588 1.00 67.06 88 GLN A C 1
ATOM 660 O O . GLN A 1 88 ? 17.408 -5.789 -16.799 1.00 67.06 88 GLN A O 1
ATOM 665 N N . LEU A 1 89 ? 18.177 -7.789 -17.534 1.00 59.03 89 LEU A N 1
ATOM 666 C CA . LEU A 1 89 ? 18.449 -7.435 -18.933 1.00 59.03 89 LEU A CA 1
ATOM 667 C C . LEU A 1 89 ? 17.195 -6.971 -19.689 1.00 59.03 89 LEU A C 1
ATOM 669 O O . LEU A 1 89 ? 17.299 -6.083 -20.526 1.00 59.03 89 LEU A O 1
ATOM 673 N N . GLU A 1 90 ? 16.006 -7.461 -19.319 1.00 62.91 90 GLU A N 1
ATOM 674 C CA . GLU A 1 90 ? 14.729 -7.042 -19.926 1.00 62.91 90 GLU A CA 1
ATOM 675 C C . GLU A 1 90 ? 14.487 -5.526 -19.792 1.00 62.91 90 GLU A C 1
ATOM 677 O O . GLU A 1 90 ? 13.900 -4.895 -20.666 1.00 62.91 90 GLU A O 1
ATOM 682 N N . SER A 1 91 ? 15.011 -4.905 -18.728 1.00 58.75 91 SER A N 1
ATOM 683 C CA . SER A 1 91 ? 14.965 -3.448 -18.542 1.00 58.75 91 SER A CA 1
ATOM 684 C C . SER A 1 91 ? 16.035 -2.682 -19.338 1.00 58.75 91 SER A C 1
ATOM 686 O O . SER A 1 91 ? 15.990 -1.453 -19.398 1.00 58.75 91 SER A O 1
ATOM 688 N N . ALA A 1 92 ? 17.037 -3.370 -19.889 1.00 61.53 92 ALA A N 1
ATOM 689 C CA . ALA A 1 92 ? 18.139 -2.782 -20.649 1.00 61.53 92 ALA A CA 1
ATOM 690 C C . ALA A 1 92 ? 17.886 -2.809 -22.164 1.00 61.53 92 ALA A C 1
ATOM 692 O O . ALA A 1 92 ? 18.309 -1.880 -22.849 1.00 61.53 92 ALA A O 1
ATOM 693 N N . ASP A 1 93 ? 17.157 -3.814 -22.654 1.00 66.62 93 ASP A N 1
ATOM 694 C CA . ASP A 1 93 ? 16.828 -3.984 -24.077 1.00 66.62 93 ASP A CA 1
ATOM 695 C C . ASP A 1 93 ? 15.621 -3.134 -24.535 1.00 66.62 93 ASP A C 1
ATOM 697 O O . ASP A 1 93 ? 15.337 -3.034 -25.729 1.00 66.62 93 ASP A O 1
ATOM 701 N N . ALA A 1 94 ? 14.911 -2.491 -23.600 1.00 73.25 94 ALA A N 1
ATOM 702 C CA . ALA A 1 94 ? 13.763 -1.633 -23.887 1.00 73.25 94 ALA A CA 1
ATOM 703 C C . ALA A 1 94 ? 14.179 -0.318 -24.577 1.00 73.25 94 ALA A C 1
ATOM 705 O O . ALA A 1 94 ? 14.975 0.459 -24.042 1.00 73.25 94 ALA A O 1
ATOM 706 N N . ALA A 1 95 ? 13.590 -0.039 -25.744 1.00 71.75 95 ALA A N 1
ATOM 707 C CA . ALA A 1 95 ? 13.901 1.146 -26.543 1.00 71.75 95 ALA A CA 1
ATOM 708 C C . ALA A 1 95 ? 13.260 2.426 -25.975 1.00 71.75 95 ALA A C 1
ATOM 710 O O . ALA A 1 95 ? 13.855 3.504 -26.052 1.00 71.75 95 ALA A O 1
ATOM 711 N N . THR A 1 96 ? 12.067 2.315 -25.376 1.00 83.88 96 THR A N 1
ATOM 712 C CA . THR A 1 96 ? 11.308 3.461 -24.851 1.00 83.88 96 THR A CA 1
ATOM 713 C C . THR A 1 96 ? 11.374 3.544 -23.323 1.00 83.88 96 THR A C 1
ATOM 715 O O . THR A 1 96 ? 11.343 2.536 -22.616 1.00 83.88 96 THR A O 1
ATOM 718 N N . ARG A 1 97 ? 11.397 4.769 -22.773 1.00 80.00 97 ARG A N 1
ATOM 719 C CA . ARG A 1 97 ? 11.383 5.008 -21.314 1.00 80.00 97 ARG A CA 1
ATOM 720 C C . ARG A 1 97 ? 10.178 4.360 -20.617 1.00 80.00 97 ARG A C 1
ATOM 722 O O . ARG A 1 97 ? 10.319 3.870 -19.501 1.00 80.00 97 ARG A O 1
ATOM 729 N N . GLU A 1 98 ? 9.020 4.362 -21.267 1.00 79.88 98 GLU A N 1
ATOM 730 C CA . GLU A 1 98 ? 7.781 3.775 -20.743 1.00 79.88 98 GLU A CA 1
ATOM 731 C C . GLU A 1 98 ? 7.840 2.247 -20.686 1.00 79.88 98 GLU A C 1
ATOM 733 O O . GLU A 1 98 ? 7.456 1.654 -19.685 1.00 79.88 98 GLU A O 1
ATOM 738 N N . GLU A 1 99 ? 8.386 1.603 -21.717 1.00 80.94 99 GLU A N 1
ATOM 739 C CA . GLU A 1 99 ? 8.567 0.146 -21.759 1.00 80.94 99 GLU A CA 1
ATOM 740 C C . GLU A 1 99 ? 9.537 -0.319 -20.675 1.00 80.94 99 GLU A C 1
ATOM 742 O O . GLU A 1 99 ? 9.289 -1.303 -19.979 1.00 80.94 99 GLU A O 1
ATOM 747 N N . ARG A 1 100 ? 10.612 0.449 -20.467 1.00 81.38 100 ARG A N 1
ATOM 748 C CA . ARG A 1 100 ? 11.559 0.200 -19.384 1.00 81.38 100 ARG A CA 1
ATOM 749 C C . ARG A 1 100 ? 10.891 0.285 -18.015 1.00 81.38 100 ARG A C 1
ATOM 751 O O . ARG A 1 100 ? 11.161 -0.547 -17.151 1.00 81.38 100 ARG A O 1
ATOM 758 N N . GLN A 1 101 ? 10.023 1.274 -17.818 1.00 80.00 101 GLN A N 1
ATOM 759 C CA . GLN A 1 101 ? 9.272 1.421 -16.576 1.00 80.00 101 GLN A CA 1
ATOM 760 C C . GLN A 1 101 ? 8.261 0.280 -16.388 1.00 80.00 101 GLN A C 1
ATOM 762 O O . GLN A 1 101 ? 8.134 -0.220 -15.274 1.00 80.00 101 GLN A O 1
ATOM 767 N N . ARG A 1 102 ? 7.639 -0.206 -17.469 1.00 81.88 102 ARG A N 1
ATOM 768 C CA . ARG A 1 102 ? 6.739 -1.367 -17.426 1.00 81.88 102 ARG A CA 1
ATOM 769 C C . ARG A 1 102 ? 7.428 -2.649 -16.985 1.00 81.88 102 ARG A C 1
ATOM 771 O O . ARG A 1 102 ? 6.974 -3.340 -16.077 1.00 81.88 102 ARG A O 1
ATOM 778 N N . ALA A 1 103 ? 8.580 -2.942 -17.584 1.00 83.06 103 ALA A N 1
ATOM 779 C CA . ALA A 1 103 ? 9.404 -4.068 -17.152 1.00 83.06 103 ALA A CA 1
ATOM 780 C C . ALA A 1 103 ? 9.807 -3.918 -15.674 1.00 83.06 103 ALA A C 1
ATOM 782 O O . ALA A 1 103 ? 9.756 -4.870 -14.901 1.00 83.06 103 ALA A O 1
ATOM 783 N N . THR A 1 104 ? 10.133 -2.690 -15.265 1.00 84.12 104 THR A N 1
ATOM 784 C CA . THR A 1 104 ? 10.514 -2.365 -13.887 1.00 84.12 104 THR A CA 1
ATOM 785 C C . THR A 1 104 ? 9.375 -2.649 -12.897 1.00 84.12 104 THR A C 1
ATOM 787 O O . THR A 1 104 ? 9.608 -3.272 -11.860 1.00 84.12 104 THR A O 1
ATOM 790 N N . ASN A 1 105 ? 8.128 -2.265 -13.172 1.00 86.38 105 ASN A N 1
ATOM 791 C CA . ASN A 1 105 ? 7.081 -2.541 -12.184 1.00 86.38 105 ASN A CA 1
ATOM 792 C C . ASN A 1 105 ? 6.638 -4.003 -12.198 1.00 86.38 105 ASN A C 1
ATOM 794 O O . ASN A 1 105 ? 6.347 -4.547 -11.136 1.00 86.38 105 ASN A O 1
ATOM 798 N N . ARG A 1 106 ? 6.656 -4.666 -13.360 1.00 85.88 106 ARG A N 1
ATOM 799 C CA . ARG A 1 106 ? 6.398 -6.109 -13.441 1.00 85.88 106 ARG A CA 1
ATOM 800 C C . ARG A 1 106 ? 7.343 -6.898 -12.539 1.00 85.88 106 ARG A C 1
ATOM 802 O O . ARG A 1 106 ? 6.895 -7.711 -11.735 1.00 85.88 106 ARG A O 1
ATOM 809 N N . G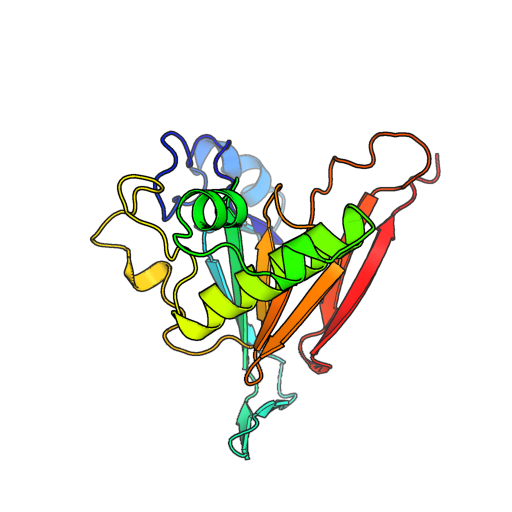LU A 1 107 ? 8.641 -6.627 -12.621 1.00 85.56 107 GLU A N 1
ATOM 810 C CA . GLU A 1 107 ? 9.623 -7.315 -11.780 1.00 85.56 107 GLU A CA 1
ATOM 811 C C . GLU A 1 107 ? 9.508 -6.924 -10.301 1.00 85.56 107 GLU A C 1
ATOM 813 O O . GLU A 1 107 ? 9.747 -7.749 -9.420 1.00 85.56 107 GLU A O 1
ATOM 818 N N . PHE A 1 108 ? 9.075 -5.696 -10.011 1.00 87.56 108 PHE A N 1
ATOM 819 C CA . PHE A 1 108 ? 8.768 -5.263 -8.650 1.00 87.56 108 PHE A CA 1
ATOM 820 C C . PHE A 1 108 ? 7.593 -6.043 -8.041 1.00 87.56 108 PHE A C 1
ATOM 822 O O . PHE A 1 108 ? 7.723 -6.581 -6.940 1.00 87.56 108 PHE A O 1
ATOM 829 N N . PHE A 1 109 ? 6.472 -6.162 -8.756 1.00 88.56 109 PHE A N 1
ATOM 830 C CA . PHE A 1 109 ? 5.321 -6.946 -8.300 1.00 88.56 109 PHE A CA 1
ATOM 831 C C . PHE A 1 109 ? 5.678 -8.421 -8.136 1.00 88.56 109 PHE A C 1
ATOM 833 O O . PHE A 1 109 ? 5.348 -9.027 -7.118 1.00 88.56 109 PHE A O 1
ATOM 840 N N . ARG A 1 110 ? 6.455 -8.968 -9.074 1.00 87.81 110 ARG A N 1
ATOM 841 C CA . ARG A 1 110 ? 6.964 -10.337 -8.995 1.00 87.81 110 ARG A CA 1
ATOM 842 C C . ARG A 1 110 ? 7.850 -10.558 -7.769 1.00 87.81 110 ARG A C 1
ATOM 844 O O . ARG A 1 110 ? 7.792 -11.621 -7.155 1.00 87.81 110 ARG A O 1
ATOM 851 N N . ALA A 1 111 ? 8.675 -9.576 -7.401 1.00 88.69 111 ALA A N 1
ATOM 852 C CA . ALA A 1 111 ? 9.500 -9.643 -6.198 1.00 88.69 111 ALA A CA 1
ATOM 853 C C . ALA A 1 111 ? 8.635 -9.678 -4.928 1.00 88.69 111 ALA A C 1
ATOM 855 O O . ALA A 1 111 ? 8.797 -10.592 -4.121 1.00 88.69 111 ALA A O 1
ATOM 856 N N . ILE A 1 112 ? 7.671 -8.757 -4.799 1.00 89.69 112 ILE A N 1
ATOM 857 C CA . ILE A 1 112 ? 6.746 -8.703 -3.654 1.00 89.69 112 ILE A CA 1
ATOM 858 C C . ILE A 1 112 ? 5.930 -9.990 -3.535 1.00 89.69 112 ILE A C 1
ATOM 860 O O . ILE A 1 112 ? 5.844 -10.548 -2.440 1.00 89.69 112 ILE A O 1
ATOM 864 N N . SER A 1 113 ? 5.372 -10.471 -4.649 1.00 88.62 113 SER A N 1
ATOM 865 C CA . SER A 1 113 ? 4.596 -11.712 -4.707 1.00 88.62 113 SER A CA 1
ATOM 866 C C . SER A 1 113 ? 5.422 -12.896 -4.195 1.00 88.62 113 SER A C 1
ATOM 868 O O . SER A 1 113 ? 5.049 -13.559 -3.229 1.00 88.62 113 SER A O 1
ATOM 870 N N . ARG A 1 114 ? 6.631 -13.084 -4.742 1.00 88.50 114 ARG A N 1
ATOM 871 C CA . ARG A 1 114 ? 7.525 -14.192 -4.368 1.00 88.50 114 ARG A CA 1
ATOM 872 C C . ARG A 1 114 ? 8.051 -14.117 -2.943 1.00 88.50 114 ARG A C 1
ATOM 874 O O . ARG A 1 114 ? 8.303 -15.150 -2.332 1.00 88.50 114 ARG A O 1
ATOM 881 N N . GLN A 1 115 ? 8.296 -12.912 -2.439 1.00 89.50 115 GLN A N 1
ATOM 882 C CA . GLN A 1 115 ? 8.808 -12.713 -1.084 1.00 89.50 115 GLN A CA 1
ATOM 883 C C . GLN A 1 115 ? 7.692 -12.750 -0.039 1.00 89.50 115 GLN A C 1
ATOM 885 O O . GLN A 1 115 ? 7.987 -12.924 1.142 1.00 89.50 115 GLN A O 1
ATOM 890 N N . GLY A 1 116 ? 6.430 -12.583 -0.446 1.00 89.81 116 GLY A N 1
ATOM 891 C CA . GLY A 1 116 ? 5.295 -12.536 0.470 1.00 89.81 116 GLY A CA 1
ATOM 892 C C . GLY A 1 116 ? 5.385 -11.374 1.463 1.00 89.81 116 GLY A C 1
ATOM 893 O O . GLY A 1 116 ? 4.884 -11.482 2.582 1.00 89.81 116 GLY A O 1
ATOM 894 N N . HIS A 1 117 ? 6.052 -10.277 1.093 1.00 91.75 117 HIS A N 1
ATOM 895 C CA . HIS A 1 117 ? 6.286 -9.124 1.962 1.00 91.75 117 HIS A CA 1
ATOM 896 C C . HIS A 1 117 ? 6.187 -7.819 1.169 1.00 91.75 117 HIS A C 1
ATOM 898 O O . HIS A 1 117 ? 6.820 -7.676 0.126 1.00 91.75 117 HIS A O 1
ATOM 904 N N . LEU A 1 118 ? 5.434 -6.839 1.679 1.00 90.25 118 LEU A N 1
ATOM 905 C CA . LEU A 1 118 ? 5.210 -5.548 1.008 1.00 90.25 118 LEU A CA 1
ATOM 906 C C . LEU A 1 118 ? 6.479 -4.694 0.884 1.00 90.25 118 LEU A C 1
ATOM 908 O O . LEU A 1 118 ? 6.579 -3.844 0.002 1.00 90.25 118 LEU A O 1
ATOM 912 N N . CYS A 1 119 ? 7.443 -4.895 1.783 1.00 90.81 119 CYS A N 1
ATOM 913 C CA . CYS A 1 119 ? 8.674 -4.114 1.846 1.00 90.81 119 CYS A CA 1
ATOM 914 C C . CYS A 1 119 ? 9.904 -5.032 1.924 1.00 90.81 119 CYS A C 1
ATOM 916 O O . CYS A 1 119 ? 10.475 -5.212 3.000 1.00 90.81 119 CYS A O 1
ATOM 918 N N . PRO A 1 120 ? 10.310 -5.676 0.822 1.00 89.88 120 PRO A N 1
ATOM 919 C CA . PRO A 1 120 ? 11.388 -6.656 0.835 1.00 89.88 120 PRO A CA 1
ATOM 920 C C . PRO A 1 120 ? 12.761 -6.003 0.620 1.00 89.88 120 PRO A C 1
ATOM 922 O O . PRO A 1 120 ? 13.520 -6.335 -0.290 1.00 89.88 120 PRO A O 1
ATOM 925 N N . VAL A 1 121 ? 13.071 -5.022 1.457 1.00 90.50 121 VAL A N 1
ATOM 926 C CA . VAL A 1 121 ? 14.345 -4.297 1.443 1.00 90.50 121 VAL A CA 1
ATOM 927 C C . VAL A 1 121 ? 14.980 -4.352 2.828 1.00 90.50 121 VAL A C 1
ATOM 929 O O . VAL A 1 121 ? 14.308 -4.617 3.822 1.00 90.50 121 VAL A O 1
ATOM 932 N N . SER A 1 122 ? 16.290 -4.109 2.898 1.00 90.56 122 SER A N 1
ATOM 933 C CA . SER A 1 122 ? 16.999 -4.058 4.179 1.00 90.56 122 SER A CA 1
ATOM 934 C C . SER A 1 122 ? 16.445 -2.948 5.077 1.00 90.56 122 SER A C 1
ATOM 936 O O . SER A 1 122 ? 16.090 -1.865 4.599 1.00 90.56 122 SER A O 1
ATOM 938 N N . GLN A 1 123 ? 16.462 -3.187 6.389 1.00 89.00 123 GLN A N 1
ATOM 939 C CA . GLN A 1 123 ? 16.026 -2.225 7.404 1.00 89.00 123 GLN A CA 1
ATOM 940 C C . GLN A 1 123 ? 16.855 -0.933 7.407 1.00 89.00 123 GLN A C 1
ATOM 942 O O . GLN A 1 123 ? 16.361 0.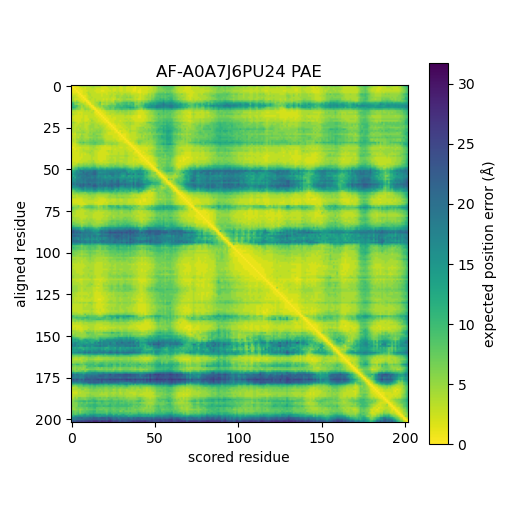111 7.819 1.00 89.00 123 GLN A O 1
ATOM 947 N N . GLU A 1 124 ? 18.093 -0.985 6.907 1.00 89.56 124 GLU A N 1
ATOM 948 C CA . GLU A 1 124 ? 18.934 0.204 6.719 1.00 89.56 124 GLU A CA 1
ATOM 949 C C . GLU A 1 124 ? 18.367 1.149 5.654 1.00 89.56 124 GLU A C 1
ATOM 951 O O . GLU A 1 124 ? 18.505 2.365 5.754 1.00 89.56 124 GLU A O 1
ATOM 956 N N . THR A 1 125 ? 17.724 0.592 4.623 1.00 90.50 125 THR A N 1
ATOM 957 C CA . THR A 1 125 ? 17.107 1.374 3.543 1.00 90.50 125 THR A CA 1
ATOM 958 C C . THR A 1 125 ? 15.688 1.803 3.900 1.00 90.50 125 THR A C 1
ATOM 960 O O . THR A 1 125 ? 15.278 2.920 3.581 1.00 90.50 125 THR A O 1
ATOM 963 N N . GLN A 1 126 ? 14.923 0.912 4.531 1.00 90.50 126 GLN A N 1
ATOM 964 C CA . GLN A 1 126 ? 13.554 1.174 4.954 1.00 90.50 126 GLN A CA 1
ATOM 965 C C . GLN A 1 126 ? 13.344 0.586 6.352 1.00 90.50 126 GLN A C 1
ATOM 967 O O . GLN A 1 126 ? 13.183 -0.629 6.481 1.00 90.50 126 GLN A O 1
ATOM 972 N N . PRO A 1 127 ? 13.350 1.416 7.406 1.00 91.19 127 PRO A N 1
ATOM 973 C CA . PRO A 1 127 ? 13.233 0.915 8.761 1.00 91.19 127 PRO A CA 1
ATOM 974 C C . PRO A 1 127 ? 11.809 0.413 9.016 1.00 91.19 127 PRO A C 1
ATOM 976 O O . PRO A 1 127 ? 10.815 1.088 8.729 1.00 91.19 127 PRO A O 1
ATOM 979 N N . VAL A 1 128 ? 11.726 -0.787 9.582 1.00 91.62 128 VAL A N 1
ATOM 980 C CA . VAL A 1 128 ? 10.475 -1.427 9.989 1.00 91.62 128 VAL A CA 1
ATOM 981 C C . VAL A 1 128 ? 10.498 -1.624 11.498 1.00 91.62 128 VAL A C 1
ATOM 983 O O . VAL A 1 128 ? 11.502 -2.053 12.069 1.00 91.62 128 VAL A O 1
ATOM 986 N N . VAL A 1 129 ? 9.383 -1.321 12.154 1.00 92.19 129 VAL A N 1
ATOM 987 C CA . VAL A 1 129 ? 9.180 -1.608 13.572 1.00 92.19 129 VAL A CA 1
ATOM 988 C C . VAL A 1 129 ? 9.122 -3.122 13.751 1.00 92.19 129 VAL A C 1
ATOM 990 O O . VAL A 1 129 ? 8.140 -3.754 13.373 1.00 92.19 129 VAL A O 1
ATOM 993 N N . TRP A 1 130 ? 10.151 -3.706 14.368 1.00 91.62 130 TRP A N 1
ATOM 994 C CA . TRP A 1 130 ? 10.310 -5.164 14.476 1.00 91.62 130 TRP A CA 1
ATOM 995 C C . TRP A 1 130 ? 9.091 -5.883 15.062 1.00 91.62 130 TRP A C 1
ATOM 997 O O . TRP A 1 130 ? 8.690 -6.929 14.564 1.00 91.62 130 TRP A O 1
ATOM 1007 N N . GLY A 1 131 ? 8.457 -5.309 16.090 1.00 94.06 131 GLY A N 1
ATOM 1008 C CA . GLY A 1 131 ? 7.262 -5.898 16.708 1.00 94.06 131 GLY A CA 1
ATOM 1009 C C . GLY A 1 131 ? 6.023 -5.919 15.801 1.00 94.06 131 GLY A C 1
ATOM 1010 O O . GLY A 1 131 ? 5.078 -6.655 16.077 1.00 94.06 131 GLY A O 1
ATOM 1011 N N . LEU A 1 132 ? 6.020 -5.133 14.722 1.00 93.00 132 LEU A N 1
ATOM 1012 C CA . LEU A 1 132 ? 4.900 -4.959 13.795 1.00 93.00 132 LEU A CA 1
ATOM 1013 C C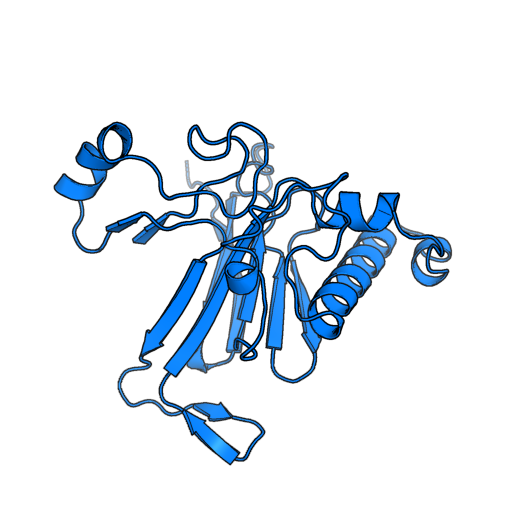 . LEU A 1 132 ? 5.234 -5.408 12.362 1.00 93.00 132 LEU A C 1
ATOM 1015 O O . LEU A 1 132 ? 4.473 -5.123 11.441 1.00 93.00 132 LEU A O 1
ATOM 1019 N N . ASP A 1 133 ? 6.334 -6.140 12.171 1.00 91.81 133 ASP A N 1
ATOM 1020 C CA . ASP A 1 133 ? 6.764 -6.650 10.860 1.00 91.81 133 ASP A CA 1
ATOM 1021 C C . ASP A 1 133 ? 5.706 -7.556 10.203 1.00 91.81 133 ASP A C 1
ATOM 1023 O O . ASP A 1 133 ? 5.427 -7.458 9.012 1.00 91.81 133 ASP A O 1
ATOM 1027 N N . HIS A 1 134 ? 4.996 -8.344 11.016 1.00 91.12 134 HIS A N 1
ATOM 1028 C CA . HIS A 1 134 ? 3.904 -9.220 10.580 1.00 91.12 134 HIS A CA 1
ATOM 1029 C C . HIS A 1 134 ? 2.767 -8.499 9.829 1.00 91.12 134 HIS A C 1
ATOM 1031 O O . HIS A 1 134 ? 2.016 -9.140 9.102 1.00 91.12 134 HIS A O 1
ATOM 1037 N N . ILE A 1 135 ? 2.622 -7.179 9.986 1.00 91.50 135 ILE A N 1
ATOM 1038 C CA . ILE A 1 135 ? 1.599 -6.383 9.290 1.00 91.50 135 ILE A CA 1
ATOM 1039 C C . ILE A 1 135 ? 1.957 -6.185 7.807 1.00 91.50 135 ILE A C 1
ATOM 1041 O O . ILE A 1 135 ? 1.071 -6.012 6.972 1.00 91.50 135 ILE A O 1
ATOM 1045 N N . LEU A 1 136 ? 3.248 -6.219 7.470 1.00 91.38 136 LEU A N 1
ATOM 1046 C CA . LEU A 1 136 ? 3.749 -6.082 6.102 1.00 91.38 136 LEU A CA 1
ATOM 1047 C C . LEU A 1 136 ? 3.797 -7.424 5.351 1.00 91.38 136 LEU A C 1
ATOM 1049 O O . LEU A 1 136 ? 4.048 -7.442 4.144 1.00 91.38 136 LEU A O 1
ATOM 1053 N N . GLN A 1 137 ? 3.555 -8.537 6.046 1.00 91.50 137 GLN A N 1
ATOM 1054 C CA . GLN A 1 137 ? 3.556 -9.883 5.480 1.00 91.50 137 GLN A CA 1
ATOM 1055 C C . GLN A 1 137 ? 2.240 -10.193 4.754 1.00 91.50 137 GLN A C 1
ATOM 1057 O O . GLN A 1 137 ? 1.145 -9.900 5.234 1.00 91.50 137 GLN A O 1
ATOM 1062 N N . LEU A 1 138 ? 2.346 -10.876 3.617 1.00 88.50 138 LEU A N 1
ATOM 1063 C CA . LEU A 1 138 ? 1.229 -11.341 2.791 1.00 88.50 138 LEU A CA 1
ATOM 1064 C C . LEU A 1 138 ? 0.790 -12.775 3.166 1.00 88.50 138 LEU A C 1
ATOM 1066 O O . LEU A 1 138 ? 0.320 -13.517 2.314 1.00 88.50 138 LEU A O 1
ATOM 1070 N N . TYR A 1 139 ? 0.918 -13.181 4.442 1.00 75.62 139 TYR A N 1
ATOM 1071 C CA . TYR A 1 139 ? 0.754 -14.575 4.926 1.00 75.62 139 TYR A CA 1
ATOM 1072 C C . TYR A 1 139 ? -0.682 -15.167 4.835 1.00 75.62 139 TYR A C 1
ATOM 1074 O O . TYR A 1 139 ? -1.007 -16.221 5.366 1.00 75.62 139 TYR A O 1
ATOM 1082 N N . SER A 1 140 ? -1.579 -14.518 4.114 1.00 78.81 140 SER A N 1
ATOM 1083 C CA . SER A 1 140 ? -2.750 -15.143 3.502 1.00 78.81 140 SER A CA 1
ATOM 1084 C C . SER A 1 140 ? -2.971 -14.328 2.235 1.00 78.81 140 SER A C 1
ATOM 1086 O O . SER A 1 140 ? -3.164 -13.112 2.385 1.00 78.81 140 SER A O 1
ATOM 1088 N N . PRO A 1 141 ? -2.855 -14.939 1.039 1.00 79.25 141 PRO A N 1
ATOM 1089 C CA . PRO A 1 141 ? -2.816 -14.198 -0.212 1.00 79.25 141 PRO A CA 1
ATOM 1090 C C . PRO A 1 141 ? -4.101 -13.369 -0.344 1.00 79.25 141 PRO A C 1
ATOM 1092 O O . PRO A 1 141 ? -5.198 -13.922 -0.247 1.00 79.25 141 PRO A O 1
ATOM 1095 N N . PRO A 1 142 ? -4.001 -12.034 -0.445 1.00 86.81 142 PRO A N 1
ATOM 1096 C CA . PRO A 1 142 ? -5.163 -11.185 -0.671 1.00 86.81 142 PRO A CA 1
ATOM 1097 C C . PRO A 1 142 ? -5.632 -11.302 -2.123 1.00 86.81 142 PRO A C 1
ATOM 1099 O O . PRO A 1 142 ? -4.833 -11.535 -3.020 1.00 86.81 142 PRO A O 1
ATOM 1102 N N . ASN A 1 143 ? -6.908 -11.029 -2.384 1.00 86.69 143 ASN A N 1
ATOM 1103 C CA . ASN A 1 143 ? -7.422 -11.011 -3.755 1.00 86.69 143 ASN A CA 1
ATOM 1104 C C . ASN A 1 143 ? -6.824 -9.858 -4.575 1.00 86.69 143 ASN A C 1
ATOM 1106 O O . ASN A 1 143 ? -6.618 -9.992 -5.778 1.00 86.69 143 ASN A O 1
ATOM 1110 N N . ALA A 1 144 ? -6.552 -8.714 -3.934 1.00 88.25 144 ALA A N 1
ATOM 1111 C CA . ALA A 1 144 ? -5.863 -7.605 -4.585 1.00 88.25 144 ALA A CA 1
ATOM 1112 C C . ALA A 1 144 ? -4.952 -6.818 -3.633 1.00 88.25 144 ALA A C 1
ATOM 1114 O O . ALA A 1 144 ? -5.289 -6.569 -2.469 1.00 88.25 144 ALA A O 1
ATOM 1115 N N . VAL A 1 145 ? -3.815 -6.369 -4.161 1.00 90.50 145 VAL A N 1
ATOM 1116 C CA . VAL A 1 145 ? -2.857 -5.488 -3.490 1.00 90.50 145 VAL A CA 1
ATOM 1117 C C . VAL A 1 145 ? -2.749 -4.185 -4.272 1.00 90.50 145 VAL A C 1
ATOM 1119 O O . VAL A 1 145 ? -2.241 -4.141 -5.391 1.00 90.50 145 VAL A O 1
ATOM 1122 N N . PHE A 1 146 ? -3.196 -3.101 -3.652 1.00 90.94 146 PHE A N 1
ATOM 1123 C CA . PHE A 1 146 ? -3.074 -1.747 -4.169 1.00 90.94 146 PHE A CA 1
ATOM 1124 C C . PHE A 1 146 ? -1.800 -1.115 -3.623 1.00 90.94 146 PHE A C 1
ATOM 1126 O O . PHE A 1 146 ? -1.705 -0.801 -2.433 1.00 90.94 146 PHE A O 1
ATOM 1133 N N . ILE A 1 147 ? -0.821 -0.929 -4.503 1.00 89.81 147 ILE A N 1
ATOM 1134 C CA . ILE A 1 147 ? 0.424 -0.237 -4.191 1.00 89.81 147 ILE A CA 1
ATOM 1135 C C . ILE A 1 147 ? 0.312 1.188 -4.719 1.00 89.81 147 ILE A C 1
ATOM 1137 O O . ILE A 1 147 ? 0.204 1.433 -5.919 1.00 89.81 147 ILE A O 1
ATOM 1141 N N . CYS A 1 148 ? 0.337 2.140 -3.798 1.00 86.75 148 CYS A N 1
ATOM 1142 C CA . CYS A 1 148 ? 0.327 3.558 -4.097 1.00 86.75 148 CYS A CA 1
ATOM 1143 C C . CYS A 1 148 ? 1.767 4.081 -3.965 1.00 86.75 148 CYS A C 1
ATOM 1145 O O . CYS A 1 148 ? 2.168 4.503 -2.879 1.00 86.75 148 CYS A O 1
ATOM 1147 N N . ASP A 1 149 ? 2.560 4.053 -5.033 1.00 83.88 149 ASP A N 1
ATOM 1148 C CA . ASP A 1 149 ? 3.957 4.518 -5.031 1.00 83.88 149 ASP A CA 1
ATOM 1149 C C . ASP A 1 149 ? 4.170 5.573 -6.133 1.00 83.88 149 ASP A C 1
ATOM 1151 O O . ASP A 1 149 ? 3.544 5.518 -7.188 1.00 83.88 149 ASP A O 1
ATOM 1155 N N . HIS A 1 150 ? 5.043 6.552 -5.885 1.00 79.25 150 HIS A N 1
ATOM 1156 C CA . HIS A 1 150 ? 5.408 7.595 -6.854 1.00 79.25 150 HIS A CA 1
ATOM 1157 C C . HIS A 1 150 ? 6.294 7.070 -7.989 1.00 79.25 150 HIS A C 1
ATOM 1159 O O . HIS A 1 150 ? 6.323 7.609 -9.096 1.00 79.25 150 HIS A O 1
ATOM 1165 N N . SER A 1 151 ? 7.076 6.035 -7.689 1.00 73.88 151 SER A N 1
ATOM 1166 C CA . SER A 1 151 ? 8.082 5.471 -8.586 1.00 73.88 151 SER A CA 1
ATOM 1167 C C . SER A 1 151 ? 7.530 4.432 -9.561 1.00 73.88 151 SER A C 1
ATOM 1169 O O . SER A 1 151 ? 8.255 4.003 -10.458 1.00 73.88 151 SER A O 1
ATOM 1171 N N . VAL A 1 152 ? 6.262 4.055 -9.406 1.00 73.69 152 VAL A N 1
ATOM 1172 C CA . VAL A 1 152 ? 5.580 3.034 -10.202 1.00 73.69 152 VAL A CA 1
ATOM 1173 C C . VAL A 1 152 ? 4.628 3.726 -11.174 1.00 73.69 152 VAL A C 1
ATOM 1175 O O . VAL A 1 152 ? 3.908 4.653 -10.797 1.00 73.69 152 VAL A O 1
ATOM 1178 N N . THR A 1 153 ? 4.620 3.311 -12.442 1.00 70.75 153 THR A N 1
ATOM 1179 C CA . THR A 1 153 ? 3.681 3.889 -13.412 1.00 70.75 153 THR A CA 1
ATOM 1180 C C . THR A 1 153 ? 2.244 3.480 -13.090 1.00 70.75 153 THR A C 1
ATOM 1182 O O . THR A 1 153 ? 2.001 2.356 -12.644 1.00 70.75 153 THR A O 1
ATOM 1185 N N . PRO A 1 154 ? 1.276 4.388 -13.291 1.00 66.88 154 PRO A N 1
ATOM 1186 C CA . PRO A 1 154 ? -0.137 4.038 -13.239 1.00 66.88 154 PRO A CA 1
ATOM 1187 C C . PRO A 1 154 ? -0.464 2.981 -14.313 1.00 66.88 154 PRO A C 1
ATOM 1189 O O . PRO A 1 154 ? 0.133 3.013 -15.387 1.00 66.88 154 PRO A O 1
ATOM 1192 N N . HIS A 1 155 ? -1.446 2.105 -14.053 1.00 61.31 155 HIS A N 1
ATOM 1193 C CA . HIS A 1 155 ? -2.015 1.103 -14.992 1.00 61.31 155 HIS A CA 1
ATOM 1194 C C . HIS A 1 155 ? -1.323 -0.241 -15.157 1.00 61.31 155 HIS A C 1
ATOM 1196 O O . HIS A 1 155 ? -1.734 -1.010 -16.025 1.00 61.31 155 HIS A O 1
ATOM 1202 N N . GLU A 1 156 ? -0.335 -0.567 -14.339 1.00 61.94 156 GLU A N 1
ATOM 1203 C CA . GLU A 1 156 ? 0.285 -1.882 -14.444 1.00 61.94 156 GLU A CA 1
ATOM 1204 C C . GLU A 1 156 ? -0.326 -2.879 -13.479 1.00 61.94 156 GLU A C 1
ATOM 1206 O O . GLU A 1 156 ? -0.468 -2.610 -12.282 1.00 61.94 156 GLU A O 1
ATOM 1211 N N . GLU A 1 157 ? -0.692 -4.014 -14.064 1.00 67.50 157 GLU A N 1
ATOM 1212 C CA . GLU A 1 157 ? -1.260 -5.164 -13.398 1.00 67.50 157 GLU A CA 1
ATOM 1213 C C . GLU A 1 157 ? -0.320 -6.350 -13.575 1.00 67.50 157 GLU A C 1
ATOM 1215 O O . GLU A 1 157 ? 0.200 -6.605 -14.667 1.00 67.50 157 GLU A O 1
ATOM 1220 N N . LEU A 1 158 ? -0.120 -7.076 -12.484 1.00 67.75 158 LEU A N 1
ATOM 1221 C CA . LEU A 1 158 ? 0.397 -8.429 -12.531 1.00 67.75 158 LEU A CA 1
ATOM 1222 C C . LEU A 1 158 ? -0.665 -9.334 -11.913 1.00 67.75 158 LEU A C 1
ATOM 1224 O O . LEU A 1 158 ? -0.987 -9.167 -10.735 1.00 67.75 158 LEU A O 1
ATOM 1228 N N . LEU A 1 159 ? -1.203 -10.254 -12.716 1.00 70.00 159 LEU A N 1
ATOM 1229 C CA . LEU A 1 159 ? -1.908 -11.423 -12.203 1.00 70.00 159 LEU A CA 1
ATOM 1230 C C . LEU A 1 159 ? -0.863 -12.512 -11.979 1.00 70.00 159 LEU A C 1
ATOM 1232 O O . LEU A 1 159 ? -0.385 -13.114 -12.940 1.00 70.00 159 LEU A O 1
ATOM 1236 N N . ASP A 1 160 ? -0.507 -12.725 -10.720 1.00 67.12 160 ASP A N 1
ATOM 1237 C CA . ASP A 1 160 ? 0.337 -13.832 -10.272 1.00 67.12 160 ASP A CA 1
ATOM 1238 C C . ASP A 1 160 ? -0.465 -14.611 -9.221 1.00 67.12 160 ASP A C 1
ATOM 1240 O O . ASP A 1 160 ? -0.933 -14.006 -8.257 1.00 67.12 160 ASP A O 1
ATOM 1244 N N . ASP A 1 161 ? -0.609 -15.929 -9.405 1.00 65.88 161 ASP A N 1
ATOM 1245 C CA . ASP A 1 161 ? -1.213 -16.865 -8.439 1.00 65.88 161 ASP A CA 1
ATOM 1246 C C . ASP A 1 161 ? -2.492 -16.315 -7.770 1.00 65.88 161 ASP A C 1
ATOM 1248 O O . ASP A 1 161 ? -2.579 -16.190 -6.547 1.00 65.88 161 ASP A O 1
ATOM 1252 N N . ASP A 1 162 ? -3.469 -15.926 -8.598 1.00 72.19 162 ASP A N 1
ATOM 1253 C CA . ASP A 1 162 ? -4.805 -15.467 -8.186 1.00 72.19 162 ASP A CA 1
ATOM 1254 C C . ASP A 1 162 ? -4.867 -14.117 -7.430 1.00 72.19 162 ASP A C 1
ATOM 1256 O O . ASP A 1 162 ? -5.943 -13.645 -7.039 1.00 72.19 162 ASP A O 1
ATOM 1260 N N . MET A 1 163 ? -3.719 -13.450 -7.270 1.00 80.44 163 MET A N 1
ATOM 1261 C CA . MET A 1 163 ? -3.591 -12.126 -6.665 1.00 80.44 163 MET A CA 1
ATOM 1262 C C . MET A 1 163 ? -3.441 -11.044 -7.735 1.00 80.44 163 MET A C 1
ATOM 1264 O O . MET A 1 163 ? -2.585 -11.120 -8.618 1.00 80.44 163 MET A O 1
ATOM 1268 N N . VAL A 1 164 ? -4.231 -9.978 -7.610 1.00 86.00 164 VAL A N 1
ATOM 1269 C CA . VAL A 1 164 ? -4.137 -8.812 -8.494 1.00 86.00 164 VAL A CA 1
ATOM 1270 C C . VAL A 1 164 ? -3.264 -7.737 -7.849 1.00 86.00 164 VAL A C 1
ATOM 1272 O O . VAL A 1 164 ? -3.663 -7.114 -6.863 1.00 86.00 164 VAL A O 1
ATOM 1275 N N . PHE A 1 165 ? -2.085 -7.467 -8.407 1.00 87.06 165 PHE A N 1
ATOM 1276 C CA . PHE A 1 165 ? -1.298 -6.290 -8.027 1.00 87.06 165 PHE A CA 1
ATOM 1277 C C . PHE A 1 165 ? -1.692 -5.095 -8.885 1.00 87.06 165 PHE A C 1
ATOM 1279 O O . PHE A 1 165 ? -1.664 -5.178 -10.107 1.00 87.06 165 PHE A O 1
ATOM 1286 N N . CYS A 1 166 ? -2.017 -3.966 -8.260 1.00 85.56 166 CYS A N 1
ATOM 1287 C CA . CYS A 1 166 ? -2.338 -2.730 -8.966 1.00 85.56 166 CYS A CA 1
ATOM 1288 C C . CYS A 1 166 ? -1.479 -1.574 -8.462 1.00 85.56 166 CYS A C 1
ATOM 1290 O O . CYS A 1 166 ? -1.483 -1.256 -7.270 1.00 85.56 166 CYS A O 1
ATOM 1292 N N . SER A 1 167 ? -0.826 -0.877 -9.392 1.00 84.06 167 SER A N 1
ATOM 1293 C CA . SER A 1 167 ? -0.274 0.450 -9.121 1.00 84.06 167 SER A CA 1
ATOM 1294 C C . SER A 1 167 ? -1.358 1.511 -9.249 1.00 84.06 167 SER A C 1
ATOM 1296 O O . SER A 1 167 ? -1.852 1.780 -10.350 1.00 84.06 167 SER A O 1
ATOM 1298 N N . THR A 1 168 ? -1.708 2.153 -8.140 1.00 73.88 168 THR A N 1
ATOM 1299 C CA . THR A 1 168 ? -2.501 3.381 -8.188 1.00 73.88 168 THR A CA 1
ATOM 1300 C C . THR A 1 168 ? -1.516 4.545 -8.190 1.00 73.88 168 THR A C 1
ATOM 1302 O O . THR A 1 168 ? -0.932 4.866 -7.152 1.00 73.88 168 THR A O 1
ATOM 1305 N N . GLY A 1 169 ? -1.272 5.126 -9.364 1.00 74.25 169 GLY A N 1
ATOM 1306 C CA . GLY A 1 169 ? -0.331 6.236 -9.513 1.00 74.25 169 GLY A CA 1
ATOM 1307 C C . GLY A 1 169 ? -0.754 7.508 -8.765 1.00 74.25 169 GLY A C 1
ATOM 1308 O O . GLY A 1 169 ? -1.698 7.540 -7.973 1.00 74.25 169 GLY A O 1
ATOM 1309 N N . GLU A 1 170 ? -0.044 8.602 -9.022 1.00 77.44 170 GLU A N 1
ATOM 1310 C CA . GLU A 1 170 ? -0.307 9.882 -8.367 1.00 77.44 170 GLU A CA 1
ATOM 1311 C C . GLU A 1 170 ? -1.588 10.559 -8.862 1.00 77.44 170 GLU A C 1
ATOM 1313 O O . GLU A 1 170 ? -1.708 10.905 -10.034 1.00 77.44 170 GLU A O 1
ATOM 1318 N N . PHE A 1 171 ? -2.486 10.891 -7.933 1.00 78.31 171 PHE A N 1
ATOM 1319 C CA . PHE A 1 171 ? -3.690 11.670 -8.240 1.00 78.31 171 PHE A CA 1
ATOM 1320 C C . PHE A 1 171 ? -3.386 13.118 -8.676 1.00 78.31 171 PHE A C 1
ATOM 1322 O O . PHE A 1 171 ? -4.106 13.691 -9.483 1.00 78.31 171 PHE A O 1
ATOM 1329 N N . LYS A 1 172 ? -2.322 13.738 -8.135 1.00 70.50 172 LYS A N 1
ATOM 1330 C CA . LYS A 1 172 ? -2.003 15.168 -8.347 1.00 70.50 172 LYS A CA 1
ATOM 1331 C C . LYS A 1 172 ? -1.235 15.467 -9.636 1.00 70.50 172 LYS A C 1
ATOM 1333 O O . LYS A 1 172 ? -1.132 16.631 -10.011 1.00 70.50 172 LYS A O 1
ATOM 1338 N N . ARG A 1 173 ? -0.651 14.462 -10.291 1.00 61.66 173 ARG A N 1
ATOM 1339 C CA . ARG A 1 173 ? 0.269 14.682 -11.418 1.00 61.66 173 ARG A CA 1
ATOM 1340 C C . ARG A 1 173 ? -0.419 15.287 -12.652 1.00 61.66 173 ARG A C 1
ATOM 1342 O O . ARG A 1 173 ? 0.263 15.850 -13.497 1.00 61.66 173 ARG A O 1
ATOM 1349 N N . SER A 1 174 ? -1.751 15.258 -12.702 1.00 54.81 174 SER A N 1
ATOM 1350 C CA . SER A 1 174 ? -2.592 15.781 -13.784 1.00 54.81 174 SER A CA 1
ATOM 1351 C C . SER A 1 174 ? -2.932 17.277 -13.700 1.00 54.81 174 SER A C 1
ATOM 1353 O O . SER A 1 174 ? -3.888 17.725 -14.325 1.00 54.81 174 SER A O 1
ATOM 1355 N N . LEU A 1 175 ? -2.194 18.064 -12.911 1.00 52.56 175 LEU A N 1
ATOM 1356 C CA . LEU A 1 175 ? -2.369 19.524 -12.823 1.00 52.56 175 LEU A CA 1
ATOM 1357 C C . LEU A 1 17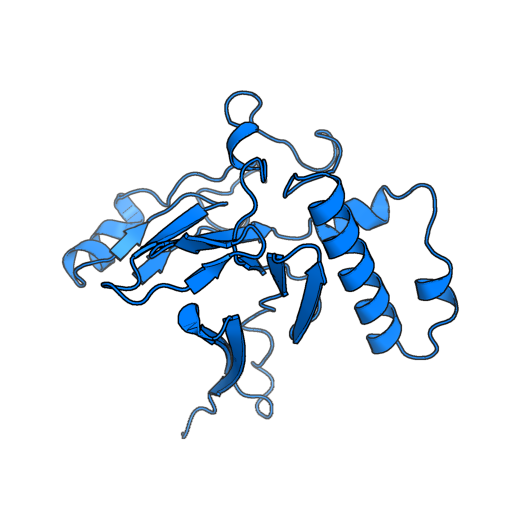5 ? -1.916 20.280 -14.089 1.00 52.56 175 LEU A C 1
ATOM 1359 O O . LEU A 1 175 ? -2.057 21.496 -14.148 1.00 52.56 175 LEU A O 1
ATOM 1363 N N . THR A 1 176 ? -1.367 19.589 -15.092 1.00 54.78 176 THR A N 1
ATOM 1364 C CA . THR A 1 176 ? -1.259 20.112 -16.459 1.00 54.78 176 THR A CA 1
ATOM 1365 C C . THR A 1 176 ? -2.614 19.959 -17.149 1.00 54.78 176 THR A C 1
ATOM 1367 O O . THR A 1 176 ? -3.074 18.832 -17.324 1.00 54.78 176 THR A O 1
ATOM 1370 N N . ASP A 1 177 ? -3.219 21.093 -17.515 1.00 54.69 177 ASP A N 1
ATOM 1371 C CA . ASP A 1 177 ? -4.643 21.340 -17.829 1.00 54.69 177 ASP A CA 1
ATOM 1372 C C . ASP A 1 177 ? -5.371 20.373 -18.799 1.00 54.69 177 ASP A C 1
ATOM 1374 O O . ASP A 1 177 ? -6.595 20.437 -18.903 1.00 54.69 177 ASP A O 1
ATOM 1378 N N . ASP A 1 178 ? -4.683 19.439 -19.462 1.00 58.81 178 ASP A N 1
ATOM 1379 C CA . ASP A 1 178 ? -5.267 18.566 -20.491 1.00 58.81 178 ASP A CA 1
ATOM 1380 C C . ASP A 1 178 ? -5.590 17.124 -20.032 1.00 5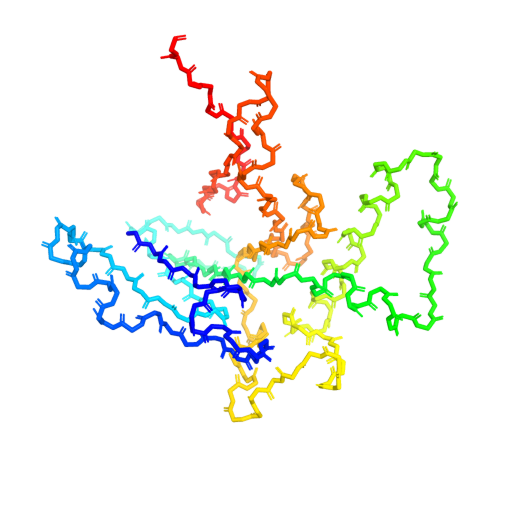8.81 178 ASP A C 1
ATOM 1382 O O . ASP A 1 178 ? -6.407 16.451 -20.671 1.00 58.81 178 ASP A O 1
ATOM 1386 N N . GLU A 1 179 ? -5.002 16.613 -18.937 1.00 62.94 179 GLU A N 1
ATOM 1387 C CA . GLU A 1 179 ? -5.049 15.161 -18.640 1.00 62.94 179 GLU A CA 1
ATOM 1388 C C . GLU A 1 179 ? -6.111 14.691 -17.625 1.00 62.94 179 GLU A C 1
ATOM 1390 O O . GLU A 1 179 ? -6.421 13.503 -17.607 1.00 62.94 179 GLU A O 1
ATOM 1395 N N . GLY A 1 180 ? -6.773 15.577 -16.869 1.00 71.00 180 GLY A N 1
ATOM 1396 C CA . GLY A 1 180 ? -7.850 15.203 -15.928 1.00 71.00 180 GLY A CA 1
ATOM 1397 C C . GLY A 1 180 ? -7.396 14.313 -14.756 1.00 71.00 180 GLY A C 1
ATOM 1398 O O . GLY A 1 180 ? -6.303 13.767 -14.756 1.00 71.00 180 GLY A O 1
ATOM 1399 N N . PHE A 1 181 ? -8.215 14.165 -13.714 1.00 78.75 181 PHE A N 1
ATOM 1400 C CA . PHE A 1 181 ? -7.815 13.489 -12.474 1.00 78.75 181 PHE A CA 1
ATOM 1401 C C . PHE A 1 181 ? -7.923 11.956 -12.575 1.00 78.75 181 PHE A C 1
ATOM 1403 O O . PHE A 1 181 ? -9.040 11.440 -12.690 1.00 78.75 181 PHE A O 1
ATOM 1410 N N . PRO A 1 182 ? -6.804 11.208 -12.500 1.00 81.19 182 PRO A N 1
ATOM 1411 C CA . PRO A 1 182 ? -6.813 9.757 -12.629 1.00 81.19 182 PRO A CA 1
ATOM 1412 C C . PRO A 1 182 ? -7.247 9.076 -11.328 1.00 81.19 182 PRO A C 1
ATOM 1414 O O . PRO A 1 182 ? -6.667 9.304 -10.268 1.00 81.19 182 PRO A O 1
ATOM 1417 N N . PHE A 1 183 ? -8.222 8.174 -11.401 1.00 85.06 183 PHE A N 1
ATOM 1418 C CA . PHE A 1 183 ? -8.594 7.297 -10.293 1.00 85.06 183 PHE A CA 1
ATOM 1419 C C . PHE A 1 183 ? -8.967 5.896 -10.783 1.00 85.06 183 PHE A C 1
ATOM 1421 O O . PHE A 1 183 ? -9.223 5.657 -11.964 1.00 85.06 183 PHE A O 1
ATOM 1428 N N . TYR A 1 184 ? -8.985 4.944 -9.855 1.00 84.88 184 TYR A N 1
ATOM 1429 C CA . TYR A 1 184 ? -9.220 3.536 -10.155 1.00 84.88 184 TYR A CA 1
ATOM 1430 C C . TYR A 1 184 ? -10.479 3.043 -9.466 1.00 84.88 184 TYR A C 1
ATOM 1432 O O . TYR A 1 184 ? -10.727 3.347 -8.298 1.00 84.88 184 TYR A O 1
ATOM 1440 N N . VAL A 1 185 ? -11.256 2.246 -10.194 1.00 88.44 185 VAL A N 1
ATOM 1441 C CA . VAL A 1 185 ? -12.440 1.566 -9.673 1.00 88.44 185 VAL A CA 1
ATOM 1442 C C . VAL A 1 185 ? -12.213 0.072 -9.782 1.00 88.44 185 VAL A C 1
ATOM 1444 O O . VAL A 1 185 ? -12.262 -0.488 -10.874 1.00 88.44 185 VAL A O 1
ATOM 1447 N N . TYR A 1 186 ? -11.987 -0.571 -8.644 1.00 85.81 186 TYR A N 1
ATOM 1448 C CA . TYR A 1 186 ? -11.898 -2.021 -8.565 1.00 85.81 186 TYR A CA 1
ATOM 1449 C C . TYR A 1 186 ? -13.268 -2.622 -8.244 1.00 85.81 186 TYR A C 1
ATOM 1451 O O . TYR A 1 186 ? -13.951 -2.185 -7.312 1.00 85.81 186 TYR A O 1
ATOM 1459 N N . ARG A 1 187 ? -13.683 -3.622 -9.025 1.00 85.75 187 ARG A N 1
ATOM 1460 C CA . ARG A 1 187 ? -14.892 -4.414 -8.796 1.00 85.75 187 ARG A CA 1
ATOM 1461 C C . ARG A 1 187 ? -14.501 -5.780 -8.250 1.00 85.75 187 ARG A C 1
ATOM 1463 O O . ARG A 1 187 ? -14.062 -6.627 -9.025 1.00 85.75 187 ARG A O 1
ATOM 1470 N N . PRO A 1 188 ? -14.745 -6.040 -6.959 1.00 79.44 188 PRO A N 1
ATOM 1471 C CA . PRO A 1 188 ? -14.256 -7.252 -6.315 1.00 79.44 188 PRO A CA 1
ATOM 1472 C C . PRO A 1 188 ? -14.921 -8.529 -6.829 1.00 79.44 188 PRO A C 1
ATOM 1474 O O . PRO A 1 188 ? -14.264 -9.553 -6.938 1.00 79.44 188 PRO A O 1
ATOM 1477 N N . PHE A 1 189 ? -16.196 -8.460 -7.219 1.00 76.19 189 PHE A N 1
ATOM 1478 C CA . PHE A 1 189 ? -16.921 -9.615 -7.756 1.00 76.19 189 PHE A CA 1
ATOM 1479 C C . PHE A 1 189 ? -16.385 -10.078 -9.117 1.00 76.19 189 PHE A C 1
ATOM 1481 O O . PHE A 1 189 ? -16.223 -11.267 -9.351 1.00 76.1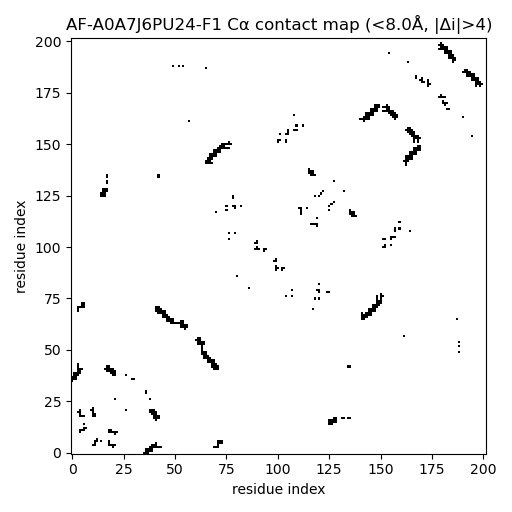9 189 PHE A O 1
ATOM 1488 N N . ALA A 1 190 ? -16.109 -9.133 -10.018 1.00 76.94 190 ALA A N 1
ATOM 1489 C CA . ALA A 1 190 ? -15.604 -9.441 -11.354 1.00 76.94 190 ALA A CA 1
ATOM 1490 C C . ALA A 1 190 ? -14.073 -9.563 -11.397 1.00 76.94 190 ALA A C 1
ATOM 1492 O O . ALA A 1 190 ? -13.533 -9.849 -12.459 1.00 76.94 190 ALA A O 1
ATOM 1493 N N . ARG A 1 191 ? -13.392 -9.261 -10.278 1.00 75.50 191 ARG A N 1
ATOM 1494 C CA . ARG A 1 191 ? -11.944 -9.006 -10.204 1.00 75.50 191 ARG A CA 1
ATOM 1495 C C . ARG A 1 191 ? -11.458 -8.055 -11.317 1.00 75.50 191 ARG A C 1
ATOM 1497 O O . ARG A 1 191 ? -10.339 -8.157 -11.792 1.00 75.50 191 ARG A O 1
ATOM 1504 N N . ASP A 1 192 ? -12.320 -7.118 -11.717 1.00 80.12 192 ASP A N 1
ATOM 1505 C CA . ASP A 1 192 ? -12.096 -6.174 -12.819 1.00 80.12 192 ASP A CA 1
ATOM 1506 C C . ASP A 1 192 ? -11.687 -4.814 -12.255 1.00 80.12 192 ASP A C 1
ATOM 1508 O O . ASP A 1 192 ? -12.301 -4.318 -11.305 1.00 80.12 192 ASP A O 1
ATOM 1512 N N . TYR A 1 193 ? -10.701 -4.171 -12.866 1.00 78.25 193 TYR A N 1
ATOM 1513 C CA . TYR A 1 193 ? -10.284 -2.819 -12.525 1.00 78.25 193 TYR A CA 1
ATOM 1514 C C . TYR A 1 193 ? -10.537 -1.894 -13.713 1.00 78.25 193 TYR A C 1
ATOM 1516 O O . TYR A 1 193 ? -10.223 -2.190 -14.862 1.00 78.25 193 TYR A O 1
ATOM 1524 N N . ARG A 1 194 ? -11.112 -0.724 -13.443 1.00 82.44 194 ARG A N 1
ATOM 1525 C CA . ARG A 1 194 ? -11.313 0.307 -14.460 1.00 82.44 194 ARG A CA 1
ATOM 1526 C C . ARG A 1 194 ? -10.511 1.538 -14.127 1.00 82.44 194 ARG A C 1
ATOM 1528 O O . ARG A 1 194 ? -10.613 2.079 -13.026 1.00 82.44 194 ARG A O 1
ATOM 1535 N N . TYR A 1 195 ? -9.757 1.992 -15.119 1.00 82.56 195 TYR A N 1
ATOM 1536 C CA . TYR A 1 195 ? -9.215 3.333 -15.108 1.00 82.56 195 TYR A CA 1
ATOM 1537 C C . TYR A 1 195 ? -10.312 4.334 -15.427 1.00 82.56 195 TYR A C 1
ATOM 1539 O O . TYR A 1 195 ? -11.007 4.209 -16.439 1.00 82.56 195 TYR A O 1
ATOM 1547 N N . CYS A 1 196 ? -10.449 5.334 -14.572 1.00 81.31 196 CYS A N 1
ATOM 1548 C CA . CYS A 1 196 ? -11.336 6.450 -14.793 1.00 81.31 196 CYS A CA 1
ATOM 1549 C C . CYS A 1 196 ? -10.538 7.745 -14.684 1.00 81.31 196 CYS A C 1
ATOM 1551 O O . CYS A 1 196 ? -9.671 7.893 -13.827 1.00 81.31 196 CYS A O 1
ATOM 1553 N N . VAL A 1 197 ? -10.852 8.690 -15.561 1.00 81.25 197 VAL A N 1
ATOM 1554 C CA . VAL A 1 197 ? -10.298 10.039 -15.517 1.00 81.25 197 VAL A CA 1
ATOM 1555 C C . VAL A 1 197 ? -11.465 10.989 -15.339 1.00 81.25 197 VAL A C 1
ATOM 1557 O O . VAL A 1 197 ? -12.366 11.031 -16.179 1.00 81.25 197 VAL A O 1
ATOM 1560 N N . GLU A 1 198 ? -11.470 11.729 -14.237 1.00 77.44 198 GLU A N 1
ATOM 1561 C CA . GLU A 1 198 ? -12.449 12.784 -14.019 1.00 77.44 198 GLU A CA 1
ATOM 1562 C C . GLU A 1 198 ? -11.938 14.078 -14.649 1.00 77.44 198 GLU A C 1
ATOM 1564 O O . GLU A 1 198 ? -10.920 14.634 -14.237 1.00 77.44 198 GLU A O 1
ATOM 1569 N N . ARG A 1 199 ? -12.639 14.570 -15.671 1.00 71.31 199 ARG A N 1
ATOM 1570 C CA . ARG A 1 199 ? -12.395 15.908 -16.213 1.00 71.31 199 ARG A CA 1
ATOM 1571 C C . ARG A 1 199 ? -13.258 16.889 -15.439 1.00 71.31 199 ARG A C 1
ATOM 1573 O O . ARG A 1 199 ? -14.474 16.710 -15.367 1.00 71.31 199 ARG A O 1
ATOM 1580 N N . SER A 1 200 ? -12.645 17.916 -14.858 1.00 62.72 200 SER A N 1
ATOM 1581 C CA . SER A 1 200 ? -13.402 19.014 -14.267 1.00 62.72 200 SER A CA 1
ATOM 1582 C C . SER A 1 200 ? -14.148 19.740 -15.384 1.00 62.72 200 SER A C 1
ATOM 1584 O O . SER A 1 200 ? -13.533 20.431 -16.190 1.00 62.72 200 SER A O 1
ATOM 1586 N N . ASN A 1 201 ? -15.468 19.566 -15.445 1.00 55.62 201 ASN A N 1
ATOM 1587 C CA . ASN A 1 201 ? -16.337 20.420 -16.247 1.00 55.62 201 ASN A CA 1
ATOM 1588 C C . ASN A 1 201 ? -16.412 21.788 -15.554 1.00 55.62 201 ASN A C 1
ATOM 1590 O O . ASN A 1 201 ? -17.297 22.006 -14.724 1.00 55.62 201 ASN A O 1
ATOM 1594 N N . VAL A 1 202 ? -15.457 22.670 -15.843 1.00 47.28 202 VAL A N 1
ATOM 1595 C CA . VAL A 1 202 ? -15.555 24.105 -15.545 1.00 47.28 202 VAL A CA 1
ATOM 1596 C C . VAL A 1 202 ? -15.590 24.853 -16.863 1.00 47.28 202 VAL A C 1
ATOM 1598 O O . VAL A 1 202 ? -14.726 24.556 -17.715 1.00 47.28 202 VAL A O 1
#

Nearest PDB structures (foldseek):
  5vbn-assembly2_E  TM=8.991E-01  e=1.121E-10  Homo sapiens
  6hv8-assembly1_B  TM=9.126E-01  e=2.007E-08  Saccharomyces cerevisiae
  7qhs-assembly1_F  TM=8.563E-01  e=6.184E-08  Saccharomyces cerevisiae
  1nnw-assembly1_A  TM=5.620E-01  e=3.335E-01  Pyrococcus furiosus
  2gju-assembly1_A  TM=5.246E-01  e=4.852E-01  Pyrococcus horikoshii OT3

Solvent-accessible surface area (backbone atoms only — not comparable to full-atom values): 11841 Å² total; per-residue (Å²): 89,79,45,65,49,42,48,89,35,91,55,10,69,84,57,46,37,64,22,53,40,67,56,62,90,78,43,50,69,56,55,73,74,40,87,67,62,42,73,33,33,22,57,38,78,48,78,44,74,54,84,82,49,67,44,80,42,96,87,75,43,78,39,43,61,48,37,34,34,46,34,50,43,67,42,60,65,52,54,41,63,75,68,47,90,73,77,64,63,74,48,66,75,42,90,45,75,65,55,22,48,50,48,47,46,53,54,46,51,51,48,33,64,76,66,38,25,81,70,86,56,58,54,90,82,49,41,57,45,77,97,47,48,75,73,46,43,45,90,64,82,41,51,30,38,40,39,35,29,74,72,43,64,60,82,50,72,46,85,54,95,83,22,38,38,35,36,48,40,67,53,74,76,36,75,55,95,84,64,31,40,57,48,78,48,75,38,80,88,78,73,42,74,43,86,44,65,50,65,83,93,122